Protein AF-A0AAJ0MJ93-F1 (afdb_monomer)

Secondary structure (DSSP, 8-state):
------GGGGS-S-S---S-S-THHHHHTTSTTSPPPTT--HHHHHHHHHHHHHHHHHHHHHHSS-HHHHHHS--EEEEEE-TTS-HHHHHHHHHHHHHHTTT-STT-EEEEEEHHHHHHHHHHTTTTSTT-TT---TT-EEEEEEE-SS-EEEEEEEEEE-SSS-EEEEEEEEEEES-SHHHHHHHHHHHHHHHHTHHHHTS-HHHHSTTSHHHHHHHH---TTTT-----HHHHHHHHHHHHHHHHHHHHHHHHHHHHHTTTT--TT-S--EEEEESTGGG-HHHHHHHHHHHHHTT--EEEE-TT-

Organism: NCBI:txid260671

Sequence (309 aa):
MKSCSWTKLLLDKSAETAKFDDPSLHDAVGSAFFRLPPGKDAQMVCEDFLTEVYRFVIKNLKMGMTPEIFDVTPMECYLTVPAIWTDKARAATRDAAVAAGFGSRIFDSIQMTAEPEAAAFAALKKDLRPGSVNAVKLGDNVLILDCGGGTMDITMYSIRKTFPNLEFDEICVGIGGKCGSTYIDRNFLMLMARRFGQAFEDVPMKRKGPGSEFMKCFEKDYDEDEASVMLSKRDLECLFEPVVDDILRLLSQQVRSALRGNAKRINEIYILGLVVLVGGFGSSDYLKGAIDAWCAKNGGIKCIRSEFW

Nearest PDB structures (foldseek):
  7n46-assembly1_A  TM=6.605E-01  e=6.087E-11  Escherichia coli K-12
  4b9q-assembly4_D  TM=6.777E-01  e=5.541E-10  Escherichia coli
  7ko2-assembly4_D  TM=6.736E-01  e=7.409E-10  Escherichia coli K-12
  5nro-assembly1_A  TM=6.970E-01  e=2.661E-09  Escherichia coli
  4jne-assembly1_B  TM=6.628E-01  e=2.109E-09  Escherichia coli K-12

Foldseek 3Di:
DQDAAPLLVQLAPPLDPDDLALPCVVVCVVPSHHDDDPPDHSLVVLLVVLLVVVVVVLVVVCVVDPPVCSQPDEAEAEDEDAPSGDPSSVVSNVVSNVSSPQQVHPRYYYHYDYPQVVLCCLQCVQLLDPPDPNHDDQQAKEWEFAAAAQKTKIWIWGFHDSPPDTDTDTLDDIDMYRQHNVQLLVLVLVVCCVVPPPVSVVPDCCQRPPPHPNVCLVVPDDDPPPPDPPDDPVNSCVSCVSSLVSSLVSVVVNQVRSVVSCVPPDDPDRNHQEYEQHYPRSPDPVSVVSVQVSCCVRRVHHYDYRPPD

Solvent-accessible surface area (backbone atoms only — not comparable to full-atom values): 17421 Å² total; per-residue (Å²): 132,86,78,65,40,73,47,75,64,58,52,46,82,70,61,72,89,61,94,47,43,45,73,64,50,69,75,34,65,81,32,79,55,61,38,68,62,90,98,45,56,44,47,58,52,50,17,54,53,38,26,54,51,42,53,51,52,52,54,56,55,55,74,77,47,55,71,74,58,52,75,72,53,64,44,82,44,78,46,69,41,67,72,75,55,48,71,67,32,54,47,45,52,50,52,19,35,44,74,27,49,55,41,68,51,97,61,30,35,70,46,81,45,40,38,58,56,56,48,49,50,66,54,40,56,69,26,47,40,90,86,36,94,71,48,67,51,75,69,43,24,39,33,33,39,33,26,23,44,65,37,24,44,38,41,37,32,31,29,70,33,52,70,98,53,77,40,69,42,76,62,44,87,54,52,66,33,48,42,17,46,53,52,34,54,50,42,47,55,50,51,46,34,72,75,50,37,66,76,44,62,72,51,54,58,81,54,59,30,90,91,12,68,53,40,47,48,70,74,71,60,91,47,93,85,78,77,50,85,83,68,49,73,67,50,54,46,66,35,42,48,67,47,50,51,47,49,53,51,48,55,56,46,53,54,51,50,37,54,67,74,42,79,85,78,69,82,87,89,78,76,61,57,33,38,39,33,31,45,73,40,39,65,35,64,70,54,46,51,52,51,47,56,49,23,53,74,65,80,58,31,44,72,46,69,41,91,88,105

pLDDT: mean 82.95, std 13.67, range [39.16, 97.81]

Mean predicted aligned error: 7.74 Å

InterPro domains:
  IPR013126 Heat shock protein 70 family [PF00012] (56-161)
  IPR043129 ATPase, nucleotide binding domain [SSF53067] (45-123)
  IPR043129 ATPase, nucleotide binding domain [SSF53067] (139-295)

Structure (mmCIF, N/CA/C/O backbone):
data_AF-A0AAJ0MJ93-F1
#
_entry.id   AF-A0AAJ0MJ93-F1
#
loop_
_atom_site.group_PDB
_atom_site.id
_atom_site.type_symbol
_atom_site.label_atom_id
_atom_site.label_alt_id
_atom_site.label_comp_id
_atom_site.label_asym_id
_atom_site.label_entity_id
_atom_site.label_seq_id
_atom_site.pdbx_PDB_ins_code
_atom_site.Cartn_x
_atom_site.Cartn_y
_atom_site.Cartn_z
_atom_site.occupancy
_atom_site.B_iso_or_equiv
_atom_site.auth_seq_id
_atom_site.auth_comp_id
_atom_site.auth_asym_id
_atom_site.auth_atom_id
_atom_site.pdbx_PDB_model_num
ATOM 1 N N . MET A 1 1 ? -10.630 -3.067 -25.390 1.00 51.56 1 MET A N 1
ATOM 2 C CA . MET A 1 1 ? -9.623 -3.849 -24.642 1.00 51.56 1 MET A CA 1
ATOM 3 C C . MET A 1 1 ? -10.301 -4.454 -23.411 1.00 51.56 1 MET A C 1
ATOM 5 O O . MET A 1 1 ? -11.191 -3.803 -22.877 1.00 51.56 1 MET A O 1
ATOM 9 N N . LYS A 1 2 ? -9.991 -5.697 -23.016 1.00 61.81 2 LYS A N 1
ATOM 10 C CA . LYS A 1 2 ? -10.445 -6.270 -21.731 1.00 61.81 2 LYS A CA 1
ATOM 11 C C . LYS A 1 2 ? -9.324 -6.024 -20.717 1.00 61.81 2 LYS A C 1
ATOM 13 O O . LYS A 1 2 ? -8.210 -6.462 -20.981 1.00 61.81 2 LYS A O 1
ATOM 18 N N . SER A 1 3 ? -9.593 -5.297 -19.636 1.00 66.06 3 SER A N 1
ATOM 19 C CA . SER A 1 3 ? -8.624 -5.071 -18.557 1.00 66.06 3 SER A CA 1
ATOM 20 C C . SER A 1 3 ? -8.558 -6.288 -17.631 1.00 66.06 3 SER A C 1
ATOM 22 O O . SER A 1 3 ? -9.554 -6.989 -17.448 1.00 66.06 3 SER A O 1
ATOM 24 N N . CYS A 1 4 ? -7.371 -6.543 -17.081 1.00 72.75 4 CYS A N 1
ATOM 25 C CA . CYS A 1 4 ? -7.162 -7.444 -15.949 1.00 72.75 4 CYS A CA 1
ATOM 26 C C . CYS A 1 4 ? -6.771 -6.566 -14.759 1.00 72.75 4 CYS A C 1
ATOM 28 O O . CYS A 1 4 ? -5.956 -5.655 -14.918 1.00 72.75 4 CYS A O 1
ATOM 30 N N . SER A 1 5 ? -7.369 -6.802 -13.599 1.00 73.94 5 SER A N 1
ATOM 31 C CA . SER A 1 5 ? -7.174 -5.978 -12.407 1.00 73.94 5 SER A CA 1
ATOM 32 C C . SER A 1 5 ? -6.792 -6.860 -11.225 1.00 73.94 5 SER A C 1
ATOM 34 O O . SER A 1 5 ? -6.972 -8.072 -11.253 1.00 73.94 5 SER A O 1
ATOM 36 N N . TRP A 1 6 ? -6.209 -6.243 -10.198 1.00 73.50 6 TRP A N 1
ATOM 37 C CA . TRP A 1 6 ? -5.913 -6.893 -8.914 1.00 73.50 6 TRP A CA 1
ATOM 38 C C . TRP A 1 6 ? -4.994 -8.127 -9.003 1.00 73.50 6 TRP A C 1
ATOM 40 O O . TRP A 1 6 ? -4.910 -8.916 -8.067 1.00 73.50 6 TRP A O 1
ATOM 50 N N . THR A 1 7 ? -4.229 -8.251 -10.093 1.00 77.00 7 THR A N 1
ATOM 51 C CA . THR A 1 7 ? -3.311 -9.368 -10.355 1.00 77.00 7 THR A CA 1
ATOM 52 C C . THR A 1 7 ? -2.251 -9.550 -9.268 1.00 77.00 7 THR A C 1
ATOM 54 O O . THR A 1 7 ? -1.891 -10.682 -8.961 1.00 77.00 7 THR A O 1
ATOM 57 N N . LYS A 1 8 ? -1.805 -8.456 -8.626 1.00 76.38 8 LYS A N 1
ATOM 58 C CA . LYS A 1 8 ? -0.847 -8.488 -7.502 1.00 76.38 8 LYS A CA 1
ATOM 59 C C . LYS A 1 8 ? -1.336 -9.401 -6.364 1.00 76.38 8 LYS A C 1
ATOM 61 O O . LYS A 1 8 ? -0.533 -10.105 -5.767 1.00 76.38 8 LYS A O 1
ATOM 66 N N . LEU A 1 9 ? -2.650 -9.462 -6.117 1.00 75.62 9 LEU A N 1
ATOM 67 C CA . LEU A 1 9 ? -3.242 -10.319 -5.078 1.00 75.62 9 LEU A CA 1
ATOM 68 C C . LEU A 1 9 ? -3.155 -11.819 -5.406 1.00 75.62 9 LEU A C 1
ATOM 70 O O . LEU A 1 9 ? -3.336 -12.650 -4.524 1.00 75.62 9 LEU A O 1
ATOM 74 N N . LEU A 1 10 ? -2.883 -12.179 -6.664 1.00 80.56 10 LEU A N 1
ATOM 75 C CA . LEU A 1 10 ? -2.748 -13.569 -7.108 1.00 80.56 10 LEU A CA 1
ATOM 76 C C . LEU A 1 10 ? -1.310 -14.100 -6.994 1.00 80.56 10 LEU A C 1
ATOM 78 O O . LEU A 1 10 ? -1.103 -15.296 -7.219 1.00 80.56 10 LEU A O 1
ATOM 82 N N . LEU A 1 11 ? -0.339 -13.239 -6.655 1.00 80.31 11 LEU A N 1
ATOM 83 C CA . LEU A 1 11 ? 1.049 -13.634 -6.388 1.00 80.31 11 LEU A CA 1
ATOM 84 C C . LEU A 1 11 ? 1.190 -14.371 -5.054 1.00 80.31 11 LEU A C 1
ATOM 86 O O . LEU A 1 11 ? 1.986 -15.304 -4.960 1.00 80.31 11 LEU A O 1
ATOM 90 N N . ASP A 1 12 ? 0.381 -14.006 -4.058 1.00 75.06 12 ASP A N 1
ATOM 91 C CA . ASP A 1 12 ? 0.326 -14.702 -2.777 1.00 75.06 12 ASP A CA 1
ATOM 92 C C . ASP A 1 12 ? -1.047 -15.338 -2.545 1.00 75.06 12 ASP A C 1
ATOM 94 O O . ASP A 1 12 ? -1.962 -14.750 -1.971 1.00 75.06 12 ASP A O 1
ATOM 98 N N . LYS A 1 13 ? -1.190 -16.580 -3.016 1.00 65.56 13 LYS A N 1
ATOM 99 C CA . LYS A 1 13 ? -2.406 -17.389 -2.823 1.00 65.56 13 LYS A CA 1
ATOM 100 C C . LYS A 1 13 ? -2.499 -18.002 -1.421 1.00 65.56 13 LYS A C 1
ATOM 102 O O . LYS A 1 13 ? -3.517 -18.611 -1.106 1.00 65.56 13 LYS A O 1
ATOM 107 N N . SER A 1 14 ? -1.426 -17.903 -0.637 1.00 54.25 14 SER A N 1
ATOM 108 C CA . SER A 1 14 ? -1.266 -18.521 0.682 1.00 54.25 14 SER A CA 1
ATOM 109 C C . SER A 1 14 ? -1.351 -17.533 1.836 1.00 54.25 14 SER A C 1
ATOM 111 O O . SER A 1 14 ? -1.540 -17.995 2.957 1.00 54.25 14 SER A O 1
ATOM 113 N N . ALA A 1 15 ? -1.226 -16.223 1.579 1.00 52.53 15 ALA A N 1
ATOM 114 C CA . ALA A 1 15 ? -1.474 -15.177 2.564 1.00 52.53 15 ALA A CA 1
ATOM 115 C C . ALA A 1 15 ? -2.826 -15.463 3.224 1.00 52.53 15 ALA A C 1
ATOM 117 O O . ALA A 1 15 ? -3.866 -15.432 2.555 1.00 52.53 15 ALA A O 1
ATOM 118 N N . GLU A 1 16 ? -2.757 -15.876 4.491 1.00 46.28 16 GLU A N 1
ATOM 119 C CA . GLU A 1 16 ? -3.829 -16.561 5.199 1.00 46.28 16 GLU A CA 1
ATOM 120 C C . GLU A 1 16 ? -5.148 -15.809 5.014 1.00 46.28 16 GLU A C 1
ATOM 122 O O . GLU A 1 16 ? -5.297 -14.661 5.427 1.00 46.28 16 GLU A O 1
ATOM 127 N N . THR A 1 17 ? -6.125 -16.459 4.380 1.00 53.56 17 THR A N 1
ATOM 128 C CA . THR A 1 17 ? -7.523 -16.029 4.436 1.00 53.56 17 THR A CA 1
ATOM 129 C C . THR A 1 17 ? -7.944 -16.070 5.898 1.00 53.56 17 THR A C 1
ATOM 131 O O . THR A 1 17 ? -8.210 -17.145 6.437 1.00 53.56 17 THR A O 1
ATOM 134 N N . ALA A 1 18 ? -7.945 -14.922 6.566 1.00 59.34 18 ALA A N 1
ATOM 135 C CA . ALA A 1 18 ? -8.041 -14.887 8.016 1.00 59.34 18 ALA A CA 1
ATOM 136 C C . ALA A 1 18 ? -8.994 -13.777 8.455 1.00 59.34 18 ALA A C 1
ATOM 138 O O . ALA A 1 18 ? -8.588 -12.699 8.871 1.00 59.34 18 ALA A O 1
ATOM 139 N N . LYS A 1 19 ? -10.300 -14.066 8.393 1.00 61.19 19 LYS A N 1
ATOM 140 C CA . LYS A 1 19 ? -11.391 -13.336 9.070 1.00 61.19 19 LYS A CA 1
ATOM 141 C C . LYS A 1 19 ? -11.708 -11.901 8.604 1.00 61.19 19 LYS A C 1
ATOM 143 O O . LYS A 1 19 ? -12.861 -11.508 8.748 1.00 61.19 19 LYS A O 1
ATOM 148 N N . PHE A 1 20 ? -10.746 -11.145 8.085 1.00 62.91 20 PHE A N 1
ATOM 149 C CA . PHE A 1 20 ? -10.900 -9.735 7.689 1.00 62.91 20 PHE A CA 1
ATOM 150 C C . PHE A 1 20 ? -10.737 -9.508 6.184 1.00 62.91 20 PHE A C 1
ATOM 152 O O . PHE A 1 20 ? -10.739 -8.369 5.727 1.00 62.91 20 PHE A O 1
ATOM 159 N N . ASP A 1 21 ? -10.585 -10.582 5.410 1.00 72.06 21 ASP A N 1
ATOM 160 C CA . ASP A 1 21 ? -10.702 -10.493 3.961 1.00 72.06 21 ASP A CA 1
ATOM 161 C C . ASP A 1 21 ? -12.125 -10.068 3.612 1.00 72.06 21 ASP A C 1
ATOM 163 O O . ASP A 1 21 ? -13.088 -10.552 4.214 1.00 72.06 21 ASP A O 1
ATOM 167 N N . ASP A 1 22 ? -12.249 -9.179 2.628 1.00 71.12 22 ASP A N 1
ATOM 168 C CA . ASP A 1 22 ? -13.551 -8.805 2.105 1.00 71.12 22 ASP A CA 1
ATOM 169 C C . ASP A 1 22 ? -14.337 -10.074 1.706 1.00 71.12 22 ASP A C 1
ATOM 171 O O . ASP A 1 22 ? -13.891 -10.818 0.825 1.00 71.12 22 ASP A O 1
ATOM 175 N N . PRO A 1 23 ? -15.512 -10.328 2.315 1.00 70.00 23 PRO A N 1
ATOM 176 C CA . PRO A 1 23 ? -16.323 -11.508 2.037 1.00 70.00 23 PRO A CA 1
ATOM 177 C C . PRO A 1 23 ? -16.694 -11.658 0.559 1.00 70.00 23 PRO A C 1
ATOM 179 O O . PRO A 1 23 ? -16.747 -12.776 0.048 1.00 70.00 23 PRO A O 1
ATOM 182 N N . SER A 1 24 ? -16.890 -10.543 -0.152 1.00 67.75 24 SER A N 1
ATOM 183 C CA . SER A 1 24 ? -17.209 -10.532 -1.581 1.00 67.75 24 SER A CA 1
ATOM 184 C C . SER A 1 24 ? -16.052 -11.022 -2.453 1.00 67.75 24 SER A C 1
ATOM 186 O O . SER A 1 24 ? -16.269 -11.380 -3.610 1.00 67.75 24 SER A O 1
ATOM 188 N N . LEU A 1 25 ? -14.827 -11.108 -1.918 1.00 66.12 25 LEU A N 1
ATOM 189 C CA . LEU A 1 25 ? -13.704 -11.696 -2.639 1.00 66.12 25 LEU A CA 1
ATOM 190 C C . LEU A 1 25 ? -13.915 -13.177 -2.913 1.00 66.12 25 LEU A C 1
ATOM 192 O O . LEU A 1 25 ? -13.521 -13.620 -3.986 1.00 66.12 25 LEU A O 1
ATOM 196 N N . HIS A 1 26 ? -14.560 -13.919 -2.006 1.00 61.22 26 HIS A N 1
ATOM 197 C CA . HIS A 1 26 ? -14.873 -15.334 -2.219 1.00 61.22 26 HIS A CA 1
ATOM 198 C C . HIS A 1 26 ? -15.801 -15.531 -3.422 1.00 61.22 26 HIS A C 1
ATOM 200 O O . HIS A 1 26 ? -15.530 -16.388 -4.262 1.00 61.22 26 HIS A O 1
ATOM 206 N N . ASP A 1 27 ? -16.812 -14.672 -3.557 1.00 58.66 27 ASP A N 1
ATOM 207 C CA . ASP A 1 27 ? -17.730 -14.664 -4.702 1.00 58.66 27 ASP A CA 1
ATOM 208 C C . ASP A 1 27 ? -17.079 -14.068 -5.965 1.00 58.66 27 ASP A C 1
ATOM 210 O O . ASP A 1 27 ? -17.478 -14.357 -7.096 1.00 58.66 27 ASP A O 1
ATOM 214 N N . ALA A 1 28 ? -16.039 -13.245 -5.792 1.00 53.84 28 ALA A N 1
ATOM 215 C CA . ALA A 1 28 ? -15.276 -12.647 -6.878 1.00 53.84 28 ALA A CA 1
ATOM 216 C C . ALA A 1 28 ? -14.121 -13.533 -7.389 1.00 53.84 28 ALA A C 1
ATOM 218 O O . ALA A 1 28 ? -13.584 -13.238 -8.465 1.00 53.84 28 ALA A O 1
ATOM 219 N N . VAL A 1 29 ? -13.722 -14.610 -6.700 1.00 46.69 29 VAL A N 1
ATOM 220 C CA . VAL A 1 29 ? -12.695 -15.541 -7.201 1.00 46.69 29 VAL A CA 1
ATOM 221 C C . VAL A 1 29 ? -13.229 -16.238 -8.458 1.00 46.69 29 VAL A C 1
ATOM 223 O O . VAL A 1 29 ? -14.178 -17.011 -8.411 1.00 46.69 29 VAL A O 1
ATOM 226 N N . GLY A 1 30 ? -12.630 -15.943 -9.618 1.00 48.38 30 GLY A N 1
ATOM 227 C CA . GLY A 1 30 ? -13.110 -16.411 -10.931 1.00 48.38 30 GLY A CA 1
ATOM 228 C C . GLY A 1 30 ? -14.062 -15.444 -11.654 1.00 48.38 30 GLY A C 1
ATOM 229 O O . GLY A 1 30 ? -14.411 -15.672 -12.816 1.00 48.38 30 GLY A O 1
ATOM 230 N N . SER A 1 31 ? -14.428 -14.327 -11.019 1.00 58.53 31 SER A N 1
ATOM 231 C CA . SER A 1 31 ? -15.174 -13.232 -11.648 1.00 58.53 31 SER A CA 1
ATOM 232 C C . SER A 1 31 ? -14.324 -12.456 -12.668 1.00 58.53 31 SER A C 1
ATOM 234 O O . SER A 1 31 ? -13.122 -12.681 -12.834 1.00 58.53 31 SER A O 1
ATOM 236 N N . ALA A 1 32 ? -14.939 -11.491 -13.359 1.00 60.19 32 ALA A N 1
ATOM 237 C CA . ALA A 1 32 ? -14.233 -10.597 -14.280 1.00 60.19 32 ALA A CA 1
ATOM 238 C C . ALA A 1 32 ? -13.076 -9.815 -13.622 1.00 60.19 32 ALA A C 1
ATOM 240 O O . ALA A 1 32 ? -12.194 -9.356 -14.344 1.00 60.19 32 ALA A O 1
ATOM 241 N N . PHE A 1 33 ? -13.071 -9.679 -12.292 1.00 62.12 33 PHE A N 1
ATOM 242 C CA . PHE A 1 33 ? -12.121 -8.841 -11.569 1.00 62.12 33 PHE A CA 1
ATOM 243 C C . PHE A 1 33 ? -10.763 -9.509 -11.299 1.00 62.12 33 PHE A C 1
ATOM 245 O O . PHE A 1 33 ? -9.750 -8.831 -11.387 1.00 62.12 33 PHE A O 1
ATOM 252 N N . PHE A 1 34 ? -10.725 -10.823 -11.043 1.00 69.12 34 PHE A N 1
ATOM 253 C CA . PHE A 1 34 ? -9.495 -11.603 -10.784 1.00 69.12 34 PHE A CA 1
ATOM 254 C C . PHE A 1 34 ? -9.022 -12.400 -12.008 1.00 69.12 34 PHE A C 1
ATOM 256 O O . PHE A 1 34 ? -8.343 -13.423 -11.901 1.00 69.12 34 PHE A O 1
ATOM 263 N N . ARG A 1 35 ? -9.433 -11.968 -13.202 1.00 74.12 35 ARG A N 1
ATOM 264 C CA . ARG A 1 35 ? -9.103 -12.655 -14.448 1.00 74.12 35 ARG A CA 1
ATOM 265 C C . ARG A 1 35 ? -7.671 -12.339 -14.870 1.00 74.12 35 ARG A C 1
ATOM 267 O O . ARG A 1 35 ? -7.287 -11.177 -14.935 1.00 74.12 35 ARG A O 1
ATOM 274 N N . LEU A 1 36 ? -6.936 -13.380 -15.250 1.00 82.94 36 LEU A N 1
ATOM 275 C CA . LEU A 1 36 ? -5.650 -13.266 -15.933 1.00 82.94 36 LEU A CA 1
ATOM 276 C C . LEU A 1 36 ? -5.832 -13.390 -17.457 1.00 82.94 36 LEU A C 1
ATOM 278 O O . LEU A 1 36 ? -6.782 -14.046 -17.909 1.00 82.94 36 LEU A O 1
ATOM 282 N N . PRO A 1 37 ? -4.949 -12.784 -18.273 1.00 87.06 37 PRO A N 1
ATOM 283 C CA . PRO A 1 37 ? -4.921 -13.020 -19.710 1.00 87.06 37 PRO A CA 1
ATOM 284 C C . PRO A 1 37 ? -4.735 -14.514 -20.032 1.00 87.06 37 PRO A C 1
ATOM 286 O O . PRO A 1 37 ? -4.035 -15.214 -19.298 1.00 87.06 37 PRO A O 1
ATOM 289 N N . PRO A 1 38 ? -5.320 -15.024 -21.133 1.00 87.12 38 PRO A N 1
ATOM 290 C CA . PRO A 1 38 ? -5.131 -16.414 -21.536 1.00 87.12 38 PRO A CA 1
ATOM 291 C C . PRO A 1 38 ? -3.646 -16.770 -21.668 1.00 87.12 38 PRO A C 1
ATOM 293 O O . PRO A 1 38 ? -2.896 -16.056 -22.329 1.00 87.12 38 PRO A O 1
ATOM 296 N N . GLY A 1 39 ? -3.240 -17.878 -21.044 1.00 89.62 39 GLY A N 1
ATOM 297 C CA . GLY A 1 39 ? -1.860 -18.369 -21.088 1.00 89.62 39 GLY A CA 1
ATOM 298 C C . GLY A 1 39 ? -0.867 -17.619 -20.195 1.00 89.62 39 GLY A C 1
ATOM 299 O O . GLY A 1 39 ? 0.313 -17.943 -20.252 1.00 89.62 39 GLY A O 1
ATOM 300 N N . LYS A 1 40 ? -1.315 -16.656 -19.376 1.00 91.25 40 LYS A N 1
ATOM 301 C CA . LYS A 1 40 ? -0.459 -15.948 -18.415 1.00 91.25 40 LYS A CA 1
ATOM 302 C C . LYS A 1 40 ? -0.830 -16.277 -16.976 1.00 91.25 40 LYS A C 1
ATOM 304 O O . LYS A 1 40 ? -2.011 -16.354 -16.631 1.00 91.25 40 LYS A O 1
ATOM 309 N N . ASP A 1 41 ? 0.184 -16.432 -16.134 1.00 91.19 41 ASP A N 1
ATOM 310 C CA . ASP A 1 41 ? 0.017 -16.438 -14.683 1.00 91.19 41 ASP A CA 1
ATOM 311 C C . ASP A 1 41 ? 0.196 -15.024 -14.093 1.00 91.19 41 ASP A C 1
ATOM 313 O O . ASP A 1 41 ? 0.411 -14.046 -14.812 1.00 91.19 41 ASP A O 1
ATOM 317 N N . ALA A 1 42 ? 0.054 -14.895 -12.771 1.00 89.00 42 ALA A N 1
ATOM 318 C CA . ALA A 1 42 ? 0.167 -13.605 -12.095 1.00 89.00 42 ALA A CA 1
ATOM 319 C C . ALA A 1 42 ? 1.572 -12.992 -12.219 1.00 89.00 42 ALA A C 1
ATOM 321 O O . ALA A 1 42 ? 1.687 -11.776 -12.353 1.00 89.00 42 ALA A O 1
ATOM 322 N N . GLN A 1 43 ? 2.621 -13.822 -12.223 1.00 92.19 43 GLN A N 1
ATOM 323 C CA . GLN A 1 43 ? 4.001 -13.366 -12.357 1.00 92.19 43 GLN A CA 1
ATOM 324 C C . GLN A 1 43 ? 4.242 -12.778 -13.749 1.00 92.19 43 GLN A C 1
ATOM 326 O O . GLN A 1 43 ? 4.750 -11.666 -13.842 1.00 92.19 43 GLN A O 1
ATOM 331 N N . MET A 1 44 ? 3.796 -13.455 -14.812 1.00 94.19 44 MET A N 1
ATOM 332 C CA . MET A 1 44 ? 3.911 -12.960 -16.191 1.00 94.19 44 MET A CA 1
ATOM 333 C C . MET A 1 44 ? 3.155 -11.643 -16.404 1.00 94.19 44 MET A C 1
ATOM 335 O O . MET A 1 44 ? 3.598 -10.774 -17.148 1.00 94.19 44 MET A O 1
ATOM 339 N N . VAL A 1 45 ? 2.001 -11.466 -15.755 1.00 92.38 45 VAL A N 1
ATOM 340 C CA . VAL A 1 45 ? 1.263 -10.193 -15.830 1.00 92.38 45 VAL A CA 1
ATOM 341 C C . VAL A 1 45 ? 1.980 -9.086 -15.054 1.00 92.38 45 VAL A C 1
ATOM 343 O O . VAL A 1 45 ? 1.990 -7.936 -15.493 1.00 92.38 45 VAL A O 1
ATOM 346 N N . CYS A 1 46 ? 2.590 -9.407 -13.911 1.00 92.44 46 CYS A N 1
ATOM 347 C CA . CYS A 1 46 ? 3.435 -8.463 -13.184 1.00 92.44 46 CYS A CA 1
ATOM 348 C C . CYS A 1 46 ? 4.684 -8.083 -13.987 1.00 92.44 46 CYS A C 1
ATOM 350 O O . CYS A 1 46 ? 5.034 -6.907 -14.012 1.00 92.44 46 CYS A O 1
ATOM 352 N N . GLU A 1 47 ? 5.304 -9.033 -14.687 1.00 95.44 47 GLU A N 1
ATOM 353 C CA . GLU A 1 47 ? 6.413 -8.787 -15.613 1.00 95.44 47 GLU A CA 1
ATOM 354 C C . GLU A 1 47 ? 5.998 -7.837 -16.740 1.00 95.44 47 GLU A C 1
ATOM 356 O O . GLU A 1 47 ? 6.689 -6.847 -16.970 1.00 95.44 47 GLU A O 1
ATOM 361 N N . ASP A 1 48 ? 4.854 -8.066 -17.398 1.00 95.00 48 ASP A N 1
ATOM 362 C CA . ASP A 1 48 ? 4.353 -7.162 -18.445 1.00 95.00 48 ASP A CA 1
ATOM 363 C C . ASP A 1 48 ? 4.229 -5.722 -17.926 1.00 95.00 48 ASP A C 1
ATOM 365 O O . ASP A 1 48 ? 4.701 -4.774 -18.555 1.00 95.00 48 ASP A O 1
ATOM 369 N N . PHE A 1 49 ? 3.599 -5.557 -16.757 1.00 93.62 49 PHE A N 1
ATOM 370 C CA . PHE A 1 49 ? 3.409 -4.249 -16.138 1.00 93.62 49 PHE A CA 1
ATOM 371 C C . PHE A 1 49 ? 4.750 -3.591 -15.801 1.00 93.62 49 PHE A C 1
ATOM 373 O O . PHE A 1 49 ? 4.991 -2.443 -16.176 1.00 93.62 49 PHE A O 1
ATOM 380 N N . LEU A 1 50 ? 5.641 -4.324 -15.130 1.00 96.31 50 LEU A N 1
ATOM 381 C CA . LEU A 1 50 ? 6.967 -3.840 -14.752 1.00 96.31 50 LEU A CA 1
ATOM 382 C C . LEU A 1 50 ? 7.827 -3.520 -15.975 1.00 96.31 50 LEU A C 1
ATOM 384 O O . LEU A 1 50 ? 8.625 -2.590 -15.919 1.00 96.31 50 LEU A O 1
ATOM 388 N N . THR A 1 51 ? 7.634 -4.220 -17.091 1.00 97.75 51 THR A N 1
ATOM 389 C CA . THR A 1 51 ? 8.327 -3.943 -18.351 1.00 97.75 51 THR A CA 1
ATOM 390 C C . THR A 1 51 ? 7.935 -2.571 -18.892 1.00 97.75 51 THR A C 1
ATOM 392 O O . THR A 1 51 ? 8.805 -1.798 -19.294 1.00 97.75 51 THR A O 1
ATOM 395 N N . GLU A 1 52 ? 6.645 -2.220 -18.874 1.00 97.56 52 GLU A N 1
ATOM 396 C CA . GLU A 1 52 ? 6.211 -0.877 -19.280 1.00 97.56 52 GLU A CA 1
ATOM 397 C C . GLU A 1 52 ? 6.721 0.204 -18.318 1.00 97.56 52 GLU A C 1
ATOM 399 O O . GLU A 1 52 ? 7.158 1.267 -18.767 1.00 97.56 52 GLU A O 1
ATOM 404 N N . VAL A 1 53 ? 6.748 -0.079 -17.008 1.00 96.75 53 VAL A N 1
ATOM 405 C CA . VAL A 1 53 ? 7.346 0.824 -16.009 1.00 96.75 53 VAL A CA 1
ATOM 406 C C . VAL A 1 53 ? 8.833 1.035 -16.293 1.00 96.75 53 VAL A C 1
ATOM 408 O O . VAL A 1 53 ? 9.281 2.177 -16.377 1.00 96.75 53 VAL A O 1
ATOM 411 N N . TYR A 1 54 ? 9.596 -0.040 -16.497 1.00 97.19 54 TYR A N 1
ATOM 412 C CA . TYR A 1 54 ? 11.022 0.026 -16.797 1.00 97.19 54 TYR A CA 1
ATOM 413 C C . TYR A 1 54 ? 11.279 0.837 -18.068 1.00 97.19 54 TYR A C 1
ATOM 415 O O . TYR A 1 54 ? 12.062 1.786 -18.053 1.00 97.19 54 TYR A O 1
ATOM 423 N N . ARG A 1 55 ? 10.557 0.550 -19.160 1.00 97.44 55 ARG A N 1
ATOM 424 C CA . ARG A 1 55 ? 10.675 1.312 -20.413 1.00 97.44 55 ARG A CA 1
ATOM 425 C C . ARG A 1 55 ? 10.390 2.793 -20.212 1.00 97.44 55 ARG A C 1
ATOM 427 O O . ARG A 1 55 ? 11.127 3.627 -20.739 1.00 97.44 55 ARG A O 1
ATOM 434 N N . PHE A 1 56 ? 9.344 3.128 -19.460 1.00 97.06 56 PHE A N 1
ATOM 435 C CA . PHE A 1 56 ? 9.011 4.513 -19.151 1.00 97.06 56 PHE A CA 1
ATOM 436 C C . PHE A 1 56 ? 10.130 5.195 -18.355 1.00 97.06 56 PHE A C 1
ATOM 438 O O . PHE A 1 56 ? 10.579 6.274 -18.742 1.00 97.06 56 PHE A O 1
ATOM 445 N N . VAL A 1 57 ? 10.620 4.566 -17.285 1.00 94.88 57 VAL A N 1
ATOM 446 C CA . VAL A 1 57 ? 11.701 5.107 -16.446 1.00 94.88 57 VAL A CA 1
ATOM 447 C C . VAL A 1 57 ? 12.966 5.331 -17.272 1.00 94.88 57 VAL A C 1
ATOM 449 O O . VAL A 1 57 ? 13.485 6.445 -17.304 1.00 94.88 57 VAL A O 1
ATOM 452 N N . ILE A 1 58 ? 13.419 4.321 -18.018 1.00 95.19 58 ILE A N 1
ATOM 453 C CA . ILE A 1 58 ? 14.630 4.406 -18.845 1.00 95.19 58 ILE A CA 1
ATOM 454 C C . ILE A 1 58 ? 14.498 5.486 -19.917 1.00 95.19 58 ILE A C 1
ATOM 456 O O . ILE A 1 58 ? 15.434 6.255 -20.131 1.00 95.19 58 ILE A O 1
ATOM 460 N N . LYS A 1 59 ? 13.333 5.591 -20.568 1.00 95.38 59 LYS A N 1
ATOM 461 C CA . LYS A 1 59 ? 13.068 6.652 -21.544 1.00 95.38 59 LYS A CA 1
ATOM 462 C C . LYS A 1 59 ? 13.230 8.038 -20.917 1.00 95.38 59 LYS A C 1
ATOM 464 O O . LYS A 1 59 ? 13.895 8.880 -21.511 1.00 95.38 59 LYS A O 1
ATOM 469 N N . ASN A 1 60 ? 12.653 8.271 -19.737 1.00 94.56 60 ASN A N 1
ATOM 470 C CA . ASN A 1 60 ? 12.737 9.569 -19.060 1.00 94.56 60 ASN A CA 1
ATOM 471 C C . ASN A 1 60 ? 14.155 9.877 -18.562 1.00 94.56 60 ASN A C 1
ATOM 473 O O . ASN A 1 60 ? 14.623 11.000 -18.729 1.00 94.56 60 ASN A O 1
ATOM 477 N N . LEU A 1 61 ? 14.871 8.890 -18.016 1.00 92.88 61 LEU A N 1
ATOM 478 C CA . LEU A 1 61 ? 16.262 9.073 -17.593 1.00 92.88 61 LEU A CA 1
ATOM 479 C C . LEU A 1 61 ? 17.161 9.451 -18.777 1.00 92.88 61 LEU A C 1
ATOM 481 O O . LEU A 1 61 ? 17.942 10.394 -18.678 1.00 92.88 61 LEU A O 1
ATOM 485 N N . LYS A 1 62 ? 16.991 8.788 -19.929 1.00 93.62 62 LYS A N 1
ATOM 486 C CA . LYS A 1 62 ? 17.733 9.099 -21.163 1.00 93.62 62 LYS A CA 1
ATOM 487 C C . LYS A 1 62 ? 17.437 10.486 -21.734 1.00 93.62 62 LYS A C 1
ATOM 489 O O . LYS A 1 62 ? 18.246 11.001 -22.493 1.00 93.62 62 LYS A O 1
ATOM 494 N N . MET A 1 63 ? 16.310 11.110 -21.389 1.00 94.00 63 MET A N 1
ATOM 495 C CA . MET A 1 63 ? 16.038 12.494 -21.797 1.00 94.00 63 MET A CA 1
ATOM 496 C C . MET A 1 63 ? 16.873 13.514 -21.011 1.00 94.00 63 MET A C 1
ATOM 498 O O . MET A 1 63 ? 17.056 14.632 -21.483 1.00 94.00 63 MET A O 1
ATOM 502 N N . GLY A 1 64 ? 17.373 13.147 -19.826 1.00 91.12 64 GLY A N 1
ATOM 503 C CA . GLY A 1 64 ? 18.132 14.037 -18.946 1.00 91.12 64 GLY A CA 1
ATOM 504 C C . GLY A 1 64 ? 19.655 13.955 -19.082 1.00 91.12 64 GLY A C 1
ATOM 505 O O . GLY A 1 64 ? 20.349 14.708 -18.404 1.00 91.12 64 GLY A O 1
ATOM 506 N N . MET A 1 65 ? 20.195 13.050 -19.906 1.00 93.12 65 MET A N 1
ATOM 507 C CA . MET A 1 65 ? 21.642 12.820 -20.018 1.00 93.12 65 MET A CA 1
ATOM 508 C C . MET A 1 65 ? 22.042 12.259 -21.390 1.00 93.12 65 MET A C 1
ATOM 510 O O . MET A 1 65 ? 21.204 11.723 -22.111 1.00 93.12 65 MET A O 1
ATOM 514 N N . THR A 1 66 ? 23.322 12.375 -21.762 1.00 94.56 66 THR A N 1
ATOM 515 C CA . THR A 1 66 ? 23.822 11.794 -23.021 1.00 94.56 66 THR A CA 1
ATOM 516 C C . THR A 1 66 ? 23.905 10.263 -22.930 1.00 94.56 66 THR A C 1
ATOM 518 O O . THR A 1 66 ? 24.001 9.730 -21.819 1.00 94.56 66 THR A O 1
ATOM 521 N N . PRO A 1 67 ? 23.891 9.536 -24.066 1.00 92.56 67 PRO A N 1
ATOM 522 C CA . PRO A 1 67 ? 24.000 8.076 -24.070 1.00 92.56 67 PRO A CA 1
ATOM 523 C C . PRO A 1 67 ? 25.244 7.557 -23.340 1.00 92.56 67 PRO A C 1
ATOM 525 O O . PRO A 1 67 ? 25.150 6.615 -22.561 1.00 92.56 67 PRO A O 1
ATOM 528 N N . GLU A 1 68 ? 26.386 8.219 -23.521 1.00 93.19 68 GLU A N 1
ATOM 529 C CA . GLU A 1 68 ? 27.663 7.809 -22.933 1.00 93.19 68 GLU A CA 1
ATOM 530 C C . GLU A 1 68 ? 27.634 7.918 -21.407 1.00 93.19 68 GLU A C 1
ATOM 532 O O . GLU A 1 68 ? 28.124 7.029 -20.715 1.00 93.19 68 GLU A O 1
ATOM 537 N N . ILE A 1 69 ? 27.029 8.991 -20.878 1.00 93.50 69 ILE A N 1
ATOM 538 C CA . ILE A 1 69 ? 26.856 9.185 -19.433 1.00 93.50 69 ILE A CA 1
ATOM 539 C C . ILE A 1 69 ? 25.851 8.178 -18.889 1.00 93.50 69 ILE A C 1
ATOM 541 O O . ILE A 1 69 ? 26.100 7.575 -17.845 1.00 93.50 69 ILE A O 1
ATOM 545 N N . PHE A 1 70 ? 24.731 7.981 -19.591 1.00 93.81 70 PHE A N 1
ATOM 546 C CA . PHE A 1 70 ? 23.713 7.024 -19.183 1.00 93.81 70 PHE A CA 1
ATOM 547 C C . PHE A 1 70 ? 24.328 5.641 -19.003 1.00 93.81 70 PHE A C 1
ATOM 549 O O . PHE A 1 70 ? 24.206 5.081 -17.920 1.00 93.81 70 PHE A O 1
ATOM 556 N N . ASP A 1 71 ? 25.046 5.141 -20.013 1.00 90.94 71 ASP A N 1
ATOM 557 C CA . ASP A 1 71 ? 25.557 3.771 -20.063 1.00 90.94 71 ASP A CA 1
ATOM 558 C C . ASP A 1 71 ? 26.561 3.448 -18.949 1.00 90.94 71 ASP A C 1
ATOM 560 O O . ASP A 1 71 ? 26.550 2.320 -18.447 1.00 90.94 71 ASP A O 1
ATOM 564 N N . VAL A 1 72 ? 27.356 4.426 -18.502 1.00 92.31 72 VAL A N 1
ATOM 565 C CA . VAL A 1 72 ? 28.327 4.247 -17.405 1.00 92.31 72 VAL A CA 1
ATOM 566 C C . VAL A 1 72 ? 27.779 4.598 -16.022 1.00 92.31 72 VAL A C 1
ATOM 568 O O . VAL A 1 72 ? 28.420 4.264 -15.029 1.00 92.31 72 VAL A O 1
ATOM 571 N N . THR A 1 73 ? 26.624 5.265 -15.929 1.00 94.19 73 THR A N 1
ATOM 572 C CA . THR A 1 73 ? 26.026 5.637 -14.638 1.00 94.19 73 THR A CA 1
ATOM 573 C C . THR A 1 73 ? 25.344 4.417 -14.006 1.00 94.19 73 THR A C 1
ATOM 575 O O . THR A 1 73 ? 24.388 3.898 -14.601 1.00 94.19 73 THR A O 1
ATOM 578 N N . PRO A 1 74 ? 25.791 3.962 -12.817 1.00 95.19 74 PRO A N 1
ATOM 579 C CA . PRO A 1 74 ? 25.151 2.867 -12.090 1.00 95.19 74 PRO A CA 1
ATOM 580 C C . PRO A 1 74 ? 23.730 3.234 -11.660 1.00 95.19 74 PRO A C 1
ATOM 582 O O . PRO A 1 74 ? 23.486 4.357 -11.213 1.00 95.19 74 PRO A O 1
ATOM 585 N N . MET A 1 75 ? 22.801 2.281 -11.745 1.00 94.50 75 MET A N 1
ATOM 586 C CA . MET A 1 75 ? 21.442 2.439 -11.228 1.00 94.50 75 MET A CA 1
ATOM 587 C C . MET A 1 75 ? 21.143 1.393 -10.153 1.00 94.50 75 MET A C 1
ATOM 589 O O . MET A 1 75 ? 21.154 0.192 -10.409 1.00 94.50 75 MET A O 1
ATOM 593 N N . GLU A 1 76 ? 20.809 1.854 -8.952 1.00 95.75 76 GLU A N 1
ATOM 594 C CA . GLU A 1 76 ? 20.304 0.995 -7.882 1.00 95.75 76 GLU A CA 1
ATOM 595 C C . GLU A 1 76 ? 18.775 1.059 -7.844 1.00 95.75 76 GLU A C 1
ATOM 597 O O . GLU A 1 76 ? 18.183 2.091 -7.523 1.00 95.75 76 GLU A O 1
ATOM 602 N N . CYS A 1 77 ? 18.117 -0.044 -8.196 1.00 95.69 77 CYS A N 1
ATOM 603 C CA . CYS A 1 77 ? 16.663 -0.156 -8.178 1.00 95.69 77 CYS A CA 1
ATOM 604 C C . CYS A 1 77 ? 16.194 -0.803 -6.873 1.00 95.69 77 CYS A C 1
ATOM 606 O O . CYS A 1 77 ? 16.529 -1.953 -6.603 1.00 95.69 77 CYS A O 1
ATOM 608 N N . TYR A 1 78 ? 15.362 -0.102 -6.103 1.00 94.94 78 TYR A N 1
ATOM 609 C CA . TYR A 1 78 ? 14.712 -0.649 -4.911 1.00 94.94 78 TYR A CA 1
ATOM 610 C C . TYR A 1 78 ? 13.234 -0.898 -5.206 1.00 94.94 78 TYR A C 1
ATOM 612 O O . TYR A 1 78 ? 12.507 0.032 -5.553 1.00 94.94 78 TYR A O 1
ATOM 620 N N . LEU A 1 79 ? 12.793 -2.150 -5.079 1.00 94.56 79 LEU A N 1
ATOM 621 C CA . LEU A 1 79 ? 11.389 -2.527 -5.215 1.00 94.56 79 LEU A CA 1
ATOM 622 C C . LEU A 1 79 ? 10.812 -2.881 -3.849 1.00 94.56 79 LEU A C 1
ATOM 624 O O . LEU A 1 79 ? 11.373 -3.683 -3.101 1.00 94.56 79 LEU A O 1
ATOM 628 N N . THR A 1 80 ? 9.666 -2.288 -3.539 1.00 92.25 80 THR A N 1
ATOM 629 C CA . THR A 1 80 ? 8.952 -2.531 -2.291 1.00 92.25 80 THR A CA 1
ATOM 630 C C . THR A 1 80 ? 8.021 -3.736 -2.429 1.00 92.25 80 THR A C 1
ATOM 632 O O . THR A 1 80 ? 7.376 -3.916 -3.464 1.00 92.25 80 THR A O 1
ATOM 635 N N . VAL A 1 81 ? 7.928 -4.560 -1.387 1.00 89.19 81 VAL A N 1
ATOM 636 C CA . VAL A 1 81 ? 6.964 -5.671 -1.282 1.00 89.19 81 VAL A CA 1
ATOM 637 C C . VAL A 1 81 ? 6.250 -5.647 0.072 1.00 89.19 81 VAL A C 1
ATOM 639 O O . VAL A 1 81 ? 6.869 -5.244 1.059 1.00 89.19 81 VAL A O 1
ATOM 642 N N . PRO A 1 82 ? 4.988 -6.102 0.165 1.00 84.88 82 PRO A N 1
ATOM 643 C CA . PRO A 1 82 ? 4.299 -6.214 1.447 1.00 84.88 82 PRO A CA 1
ATOM 644 C C . PRO A 1 82 ? 5.093 -7.072 2.441 1.00 84.88 82 PRO A C 1
ATOM 646 O O . PRO A 1 82 ? 5.627 -8.127 2.081 1.00 84.88 82 PRO A O 1
ATOM 649 N N . ALA A 1 83 ? 5.163 -6.648 3.704 1.00 81.19 83 ALA A N 1
ATOM 650 C CA . ALA A 1 83 ? 5.907 -7.384 4.732 1.00 81.19 83 ALA A CA 1
ATOM 651 C C . ALA A 1 83 ? 5.295 -8.767 5.019 1.00 81.19 83 ALA A C 1
ATOM 653 O O . ALA A 1 83 ? 6.026 -9.739 5.214 1.00 81.19 83 ALA A O 1
ATOM 654 N N . ILE A 1 84 ? 3.964 -8.877 4.956 1.00 78.69 84 ILE A N 1
ATOM 655 C CA . ILE A 1 84 ? 3.234 -10.120 5.249 1.00 78.69 84 ILE A CA 1
ATOM 656 C C . ILE A 1 84 ? 3.330 -11.175 4.141 1.00 78.69 84 ILE A C 1
ATOM 658 O O . ILE A 1 84 ? 2.842 -12.289 4.313 1.00 78.69 84 ILE A O 1
ATOM 662 N N . TRP A 1 85 ? 3.897 -10.831 2.981 1.00 81.50 85 TRP A N 1
ATOM 663 C CA . TRP A 1 85 ? 4.005 -11.777 1.876 1.00 81.50 85 TRP A CA 1
ATOM 664 C C . TRP A 1 85 ? 4.885 -12.967 2.228 1.00 81.50 85 TRP A C 1
ATOM 666 O O . TRP A 1 85 ? 5.815 -12.881 3.021 1.00 81.50 85 TRP A O 1
ATOM 676 N N . THR A 1 86 ? 4.611 -14.101 1.602 1.00 85.12 86 THR A N 1
ATOM 677 C CA . THR A 1 86 ? 5.488 -15.266 1.671 1.00 85.12 86 THR A CA 1
ATOM 678 C C . THR A 1 86 ? 6.787 -15.017 0.906 1.00 85.12 86 THR A C 1
ATOM 680 O O . THR A 1 86 ? 6.834 -14.247 -0.059 1.00 85.12 86 THR A O 1
ATOM 683 N N . ASP A 1 87 ? 7.852 -15.737 1.266 1.00 88.69 87 ASP A N 1
ATOM 684 C CA . ASP A 1 87 ? 9.125 -15.672 0.533 1.00 88.69 87 ASP A CA 1
ATOM 685 C C . ASP A 1 87 ? 8.959 -16.041 -0.942 1.00 88.69 87 ASP A C 1
ATOM 687 O O . ASP A 1 87 ? 9.616 -15.470 -1.810 1.00 88.69 87 ASP A O 1
ATOM 691 N N . LYS A 1 88 ? 8.008 -16.934 -1.243 1.00 89.88 88 LYS A N 1
ATOM 692 C CA . LYS A 1 88 ? 7.637 -17.284 -2.613 1.00 89.88 88 LYS A CA 1
ATOM 693 C C . LYS A 1 88 ? 7.059 -16.088 -3.378 1.00 89.88 88 LYS A C 1
ATOM 695 O O . LYS A 1 88 ? 7.458 -15.864 -4.517 1.00 89.88 88 LYS A O 1
ATOM 700 N N . ALA A 1 89 ? 6.144 -15.324 -2.779 1.00 88.69 89 ALA A N 1
ATOM 701 C CA . ALA A 1 89 ? 5.558 -14.144 -3.417 1.00 88.69 89 ALA A CA 1
ATOM 702 C C . ALA A 1 89 ? 6.592 -13.017 -3.600 1.00 88.69 89 ALA A C 1
ATOM 704 O O . ALA A 1 89 ? 6.638 -12.374 -4.655 1.00 88.69 89 ALA A O 1
ATOM 705 N N . ARG A 1 90 ? 7.485 -12.832 -2.615 1.00 91.69 90 ARG A N 1
ATOM 706 C CA . ARG A 1 90 ? 8.632 -11.914 -2.726 1.00 91.69 90 ARG A CA 1
ATOM 707 C C . ARG A 1 90 ? 9.571 -12.309 -3.869 1.00 91.69 90 ARG A C 1
ATOM 709 O O . ARG A 1 90 ? 9.920 -11.456 -4.683 1.00 91.69 90 ARG A O 1
ATOM 716 N N . ALA A 1 91 ? 9.929 -13.591 -3.966 1.00 93.00 91 ALA A N 1
ATOM 717 C CA . ALA A 1 91 ? 10.777 -14.114 -5.036 1.00 93.00 91 ALA A CA 1
ATOM 718 C C . ALA A 1 91 ? 10.130 -13.937 -6.416 1.00 93.00 91 ALA A C 1
ATOM 720 O O . ALA A 1 91 ? 10.747 -13.349 -7.296 1.00 93.00 91 ALA A O 1
ATOM 721 N N . ALA A 1 92 ? 8.858 -14.321 -6.576 1.00 93.75 92 ALA A N 1
ATOM 722 C CA . ALA A 1 92 ? 8.132 -14.160 -7.838 1.00 93.75 92 ALA A CA 1
ATOM 723 C C . ALA A 1 92 ? 8.086 -12.695 -8.312 1.00 93.75 92 ALA A C 1
ATOM 725 O O . ALA A 1 92 ? 8.197 -12.412 -9.503 1.00 93.75 92 ALA A O 1
ATOM 726 N N . THR A 1 93 ? 7.967 -11.749 -7.378 1.00 93.56 93 THR A N 1
ATOM 727 C CA . THR A 1 93 ? 7.973 -10.310 -7.688 1.00 93.56 93 THR A CA 1
ATOM 728 C C . THR A 1 93 ? 9.346 -9.825 -8.126 1.00 93.56 93 THR A C 1
ATOM 730 O O . THR A 1 93 ? 9.454 -9.072 -9.094 1.00 93.56 93 THR A O 1
ATOM 733 N N . ARG A 1 94 ? 10.404 -10.283 -7.448 1.00 95.69 94 ARG A N 1
ATOM 734 C CA . ARG A 1 94 ? 11.783 -9.996 -7.849 1.00 95.69 94 ARG A CA 1
ATOM 735 C C . ARG A 1 94 ? 12.081 -10.568 -9.234 1.00 95.69 94 ARG A C 1
ATOM 737 O O . ARG A 1 94 ? 12.653 -9.867 -10.061 1.00 95.69 94 ARG A O 1
ATOM 744 N N . ASP A 1 95 ? 11.671 -11.804 -9.496 1.00 96.31 95 ASP A N 1
ATOM 745 C CA . ASP A 1 95 ? 11.901 -12.476 -10.774 1.00 96.31 95 ASP A CA 1
ATOM 746 C C . ASP A 1 95 ? 11.168 -11.763 -11.917 1.00 96.31 95 ASP A C 1
ATOM 748 O O . ASP A 1 95 ? 11.765 -11.521 -12.965 1.00 96.31 95 ASP A O 1
ATOM 752 N N . ALA A 1 96 ? 9.922 -11.328 -11.694 1.00 96.50 96 ALA A N 1
ATOM 753 C CA . ALA A 1 96 ? 9.186 -10.496 -12.648 1.00 96.50 96 ALA A CA 1
ATOM 754 C C . ALA A 1 96 ? 9.894 -9.159 -12.937 1.00 96.50 96 ALA A C 1
ATOM 756 O O . ALA A 1 96 ? 9.930 -8.712 -14.081 1.00 96.50 96 ALA A O 1
ATOM 757 N N . ALA A 1 97 ? 10.483 -8.518 -11.924 1.00 97.31 97 ALA A N 1
ATOM 758 C CA . ALA A 1 97 ? 11.227 -7.271 -12.100 1.00 97.31 97 ALA A CA 1
ATOM 759 C C . ALA A 1 97 ? 12.541 -7.467 -12.869 1.00 97.31 97 ALA A C 1
ATOM 761 O O . ALA A 1 97 ? 12.866 -6.681 -13.758 1.00 97.31 97 ALA A O 1
ATOM 762 N N . VAL A 1 98 ? 13.282 -8.533 -12.563 1.00 97.19 98 VAL A N 1
ATOM 763 C CA . VAL A 1 98 ? 14.499 -8.886 -13.304 1.00 97.19 98 VAL A CA 1
ATOM 764 C C . VAL A 1 98 ? 14.160 -9.167 -14.768 1.00 97.19 98 VAL A C 1
ATOM 766 O O . VAL A 1 98 ? 14.810 -8.618 -15.656 1.00 97.19 98 VAL A O 1
ATOM 769 N N . ALA A 1 99 ? 13.108 -9.949 -15.030 1.00 97.56 99 ALA A N 1
ATOM 770 C CA . ALA A 1 99 ? 12.641 -10.237 -16.386 1.00 97.56 99 ALA A CA 1
ATOM 771 C C . ALA A 1 99 ? 12.199 -8.968 -17.143 1.00 97.56 99 ALA A C 1
ATOM 773 O O . ALA A 1 99 ? 12.488 -8.822 -18.329 1.00 97.56 99 ALA A O 1
ATOM 774 N N . ALA A 1 100 ? 11.603 -8.000 -16.440 1.00 97.81 100 ALA A N 1
ATOM 775 C CA . ALA A 1 100 ? 11.228 -6.697 -16.989 1.00 97.81 100 ALA A CA 1
ATOM 776 C C . ALA A 1 100 ? 12.414 -5.774 -17.344 1.00 97.81 100 ALA A C 1
ATOM 778 O O . ALA A 1 100 ? 12.222 -4.772 -18.037 1.00 97.81 100 ALA A O 1
ATOM 779 N N . GLY A 1 101 ? 13.630 -6.090 -16.883 1.00 96.94 101 GLY A N 1
ATOM 780 C CA . GLY A 1 101 ? 14.859 -5.356 -17.194 1.00 96.94 101 GLY A CA 1
ATOM 781 C C . GLY A 1 101 ? 15.478 -4.589 -16.022 1.00 96.94 101 GLY A C 1
ATOM 782 O O . GLY A 1 101 ? 16.545 -3.990 -16.190 1.00 96.94 101 GLY A O 1
ATOM 783 N N . PHE A 1 102 ? 14.878 -4.610 -14.829 1.00 97.12 102 PHE A N 1
ATOM 784 C CA . PHE A 1 102 ? 15.478 -3.983 -13.649 1.00 97.12 102 PHE A CA 1
ATOM 785 C C . PHE A 1 102 ? 16.769 -4.715 -13.254 1.00 97.12 102 PHE A C 1
ATOM 787 O O . PHE A 1 102 ? 16.774 -5.934 -13.090 1.00 97.12 102 PHE A O 1
ATOM 794 N N . GLY A 1 103 ? 17.874 -3.978 -13.102 1.00 95.00 103 GLY A N 1
ATOM 795 C CA . GLY A 1 103 ? 19.183 -4.580 -12.816 1.00 95.00 103 GLY A CA 1
ATOM 796 C C . GLY A 1 103 ? 19.855 -5.261 -14.018 1.00 95.00 103 GLY A C 1
ATOM 797 O O . GLY A 1 103 ? 20.769 -6.051 -13.818 1.00 95.00 103 GLY A O 1
ATOM 798 N N . SER A 1 104 ? 19.399 -5.015 -15.254 1.00 93.94 104 SER A N 1
ATOM 799 C CA . SER A 1 104 ? 19.907 -5.721 -16.447 1.00 93.94 104 SER A CA 1
ATOM 800 C C . SER A 1 104 ? 21.209 -5.160 -17.036 1.00 93.94 104 SER A C 1
ATOM 802 O O . SER A 1 104 ? 21.879 -5.859 -17.798 1.00 93.94 104 SER A O 1
ATOM 804 N N . ARG A 1 105 ? 21.585 -3.911 -16.724 1.00 93.69 105 ARG A N 1
ATOM 805 C CA . ARG A 1 105 ? 22.836 -3.305 -17.213 1.00 93.69 105 ARG A CA 1
ATOM 806 C C . ARG A 1 105 ? 24.009 -3.685 -16.310 1.00 93.69 105 ARG A C 1
ATOM 808 O O . ARG A 1 105 ? 23.827 -3.990 -15.140 1.00 93.69 105 ARG A O 1
ATOM 815 N N . ILE A 1 106 ? 25.227 -3.600 -16.852 1.00 90.75 106 ILE A N 1
ATOM 816 C CA . ILE A 1 106 ? 26.477 -4.047 -16.201 1.00 90.75 106 ILE A CA 1
ATOM 817 C C . ILE A 1 106 ? 26.656 -3.478 -14.785 1.00 90.75 106 ILE A C 1
ATOM 819 O O . ILE A 1 106 ? 27.133 -4.184 -13.901 1.00 90.75 106 ILE A O 1
ATOM 823 N N . PHE A 1 107 ? 26.293 -2.210 -14.582 1.00 92.44 107 PHE A N 1
ATOM 824 C CA . PHE A 1 107 ? 26.446 -1.505 -13.307 1.00 92.44 107 PHE A CA 1
ATOM 825 C C . PHE A 1 107 ? 25.125 -1.321 -12.553 1.00 92.44 107 PHE A C 1
ATOM 827 O O . PHE A 1 107 ? 25.095 -0.613 -11.548 1.00 92.44 107 PHE A O 1
ATOM 834 N N . ASP A 1 108 ? 24.035 -1.920 -13.032 1.00 95.50 108 ASP A N 1
ATOM 835 C CA . ASP A 1 108 ? 22.747 -1.811 -12.364 1.00 95.50 108 ASP A CA 1
ATOM 836 C C . ASP A 1 108 ? 22.606 -2.902 -11.299 1.00 95.50 108 ASP A C 1
ATOM 838 O O . ASP A 1 108 ? 23.144 -4.004 -11.412 1.00 95.50 108 ASP A O 1
ATOM 842 N N . SER A 1 109 ? 21.835 -2.609 -10.259 1.00 96.44 109 SER A N 1
ATOM 843 C CA . SER A 1 109 ? 21.478 -3.583 -9.235 1.00 96.44 109 SER A CA 1
ATOM 844 C C . SER A 1 109 ? 20.001 -3.488 -8.877 1.00 96.44 109 SER A C 1
ATOM 846 O O . SER A 1 109 ? 19.350 -2.465 -9.094 1.00 96.44 109 SER A O 1
ATOM 848 N N . ILE A 1 110 ? 19.464 -4.581 -8.337 1.00 96.12 110 ILE A N 1
ATOM 849 C CA . ILE A 1 110 ? 18.092 -4.655 -7.843 1.00 96.12 110 ILE A CA 1
ATOM 850 C C . ILE A 1 110 ? 18.087 -5.148 -6.398 1.00 96.12 110 ILE A C 1
ATOM 852 O O . ILE A 1 110 ? 18.655 -6.197 -6.085 1.00 96.12 110 ILE A O 1
ATOM 856 N N . GLN A 1 111 ? 17.418 -4.392 -5.535 1.00 95.31 111 GLN A N 1
ATOM 857 C CA . GLN A 1 111 ? 17.210 -4.686 -4.125 1.00 95.31 111 GLN A CA 1
ATOM 858 C C . GLN A 1 111 ? 15.713 -4.731 -3.825 1.00 95.31 111 GLN A C 1
ATOM 860 O O . GLN A 1 111 ? 14.919 -3.999 -4.419 1.00 95.31 111 GLN A O 1
ATOM 865 N N . MET A 1 112 ? 15.331 -5.594 -2.888 1.00 94.06 112 MET A N 1
ATOM 866 C CA . MET A 1 112 ? 13.966 -5.663 -2.371 1.00 94.06 112 MET A CA 1
ATOM 867 C C . MET A 1 112 ? 13.943 -5.064 -0.966 1.00 94.06 112 MET A C 1
ATOM 869 O O . MET A 1 112 ? 14.862 -5.299 -0.186 1.00 94.06 112 MET A O 1
ATOM 873 N N . THR A 1 113 ? 12.895 -4.322 -0.630 1.00 92.62 113 THR A N 1
ATOM 874 C CA . THR A 1 113 ? 12.670 -3.786 0.723 1.00 92.62 113 THR A CA 1
ATOM 875 C C . THR A 1 113 ? 11.201 -3.943 1.103 1.00 92.62 113 THR A C 1
ATOM 877 O O . THR A 1 113 ? 10.340 -4.075 0.229 1.00 92.62 113 THR A O 1
ATOM 880 N N . ALA A 1 114 ? 10.892 -3.975 2.396 1.00 90.56 114 ALA A N 1
ATOM 881 C CA . ALA A 1 114 ? 9.508 -4.035 2.834 1.00 90.56 114 ALA A CA 1
ATOM 882 C C . ALA A 1 114 ? 8.816 -2.679 2.594 1.00 90.56 114 ALA A C 1
ATOM 884 O O . ALA A 1 114 ? 9.352 -1.623 2.932 1.00 90.56 114 ALA A O 1
ATOM 885 N N . GLU A 1 115 ? 7.599 -2.705 2.045 1.00 90.44 115 GLU A N 1
ATOM 886 C CA . GLU A 1 115 ? 6.711 -1.536 1.936 1.00 90.44 115 GLU A CA 1
ATOM 887 C C . GLU A 1 115 ? 6.625 -0.738 3.254 1.00 90.44 115 GLU A C 1
ATOM 889 O O . GLU A 1 115 ? 6.876 0.472 3.215 1.00 90.44 115 GLU A O 1
ATOM 894 N N . PRO A 1 116 ? 6.384 -1.357 4.433 1.00 90.69 116 PRO A N 1
ATOM 895 C CA . PRO A 1 116 ? 6.292 -0.598 5.677 1.00 90.69 116 PRO A CA 1
ATOM 896 C C . PRO A 1 116 ? 7.614 0.056 6.114 1.00 90.69 116 PRO A C 1
ATOM 898 O O . PRO A 1 116 ? 7.582 1.129 6.713 1.00 90.69 116 PRO A O 1
ATOM 901 N N . GLU A 1 117 ? 8.777 -0.513 5.784 1.00 90.19 117 GLU A N 1
ATOM 902 C CA . GLU A 1 117 ? 10.082 0.101 6.083 1.00 90.19 117 GLU A CA 1
ATOM 903 C C . GLU A 1 117 ? 10.344 1.318 5.194 1.00 90.19 117 GLU A C 1
ATOM 905 O O . GLU A 1 117 ? 10.734 2.382 5.685 1.00 90.19 117 GLU A O 1
ATOM 910 N N . ALA A 1 118 ? 10.073 1.191 3.891 1.00 91.06 118 ALA A N 1
ATOM 911 C CA . ALA A 1 118 ? 10.175 2.299 2.948 1.00 91.06 118 ALA A CA 1
ATOM 912 C C . ALA A 1 118 ? 9.218 3.442 3.333 1.00 91.06 118 ALA A C 1
ATOM 914 O O . ALA A 1 118 ? 9.605 4.614 3.321 1.00 91.06 118 ALA A O 1
ATOM 915 N N . ALA A 1 119 ? 7.994 3.100 3.746 1.00 90.62 119 ALA A N 1
ATOM 916 C CA . ALA A 1 119 ? 7.001 4.037 4.258 1.00 90.62 119 ALA A CA 1
ATOM 917 C C . ALA A 1 119 ? 7.460 4.733 5.548 1.00 90.62 119 ALA A C 1
ATOM 919 O O . ALA A 1 119 ? 7.369 5.959 5.646 1.00 90.62 119 ALA A O 1
ATOM 920 N N . ALA A 1 120 ? 7.994 3.979 6.516 1.00 89.00 120 ALA A N 1
ATOM 921 C CA . ALA A 1 120 ? 8.543 4.530 7.752 1.00 89.00 120 ALA A CA 1
ATOM 922 C C . ALA A 1 120 ? 9.687 5.508 7.459 1.00 89.00 120 ALA A C 1
ATOM 924 O O . ALA A 1 120 ? 9.703 6.626 7.973 1.00 89.00 120 ALA A O 1
ATOM 925 N N . PHE A 1 121 ? 10.617 5.125 6.582 1.00 88.12 121 PHE A N 1
ATOM 926 C CA . PHE A 1 121 ? 11.718 5.992 6.184 1.00 88.12 121 PHE A CA 1
ATOM 927 C C . PHE A 1 121 ? 11.214 7.278 5.523 1.00 88.12 121 PHE A C 1
ATOM 929 O O . PHE A 1 121 ? 11.627 8.369 5.917 1.00 88.12 121 PHE A O 1
ATOM 936 N N . ALA A 1 122 ? 10.298 7.173 4.557 1.00 88.38 122 ALA A N 1
ATOM 937 C CA . ALA A 1 122 ? 9.746 8.326 3.852 1.00 88.38 122 ALA A CA 1
ATOM 938 C C . ALA A 1 122 ? 9.017 9.293 4.799 1.00 88.38 122 ALA A C 1
ATOM 940 O O . ALA A 1 122 ? 9.269 10.499 4.756 1.00 88.38 122 ALA A O 1
ATOM 941 N N . ALA A 1 123 ? 8.169 8.770 5.689 1.00 87.19 123 ALA A N 1
ATOM 942 C CA . ALA A 1 123 ? 7.373 9.576 6.610 1.00 87.19 123 ALA A CA 1
ATOM 943 C C . ALA A 1 123 ? 8.215 10.235 7.710 1.00 87.19 123 ALA A C 1
ATOM 945 O O . ALA A 1 123 ? 7.989 11.394 8.051 1.00 87.19 123 ALA A O 1
ATOM 946 N N . LEU A 1 124 ? 9.208 9.524 8.252 1.00 85.56 124 LEU A N 1
ATOM 947 C CA . LEU A 1 124 ? 9.982 10.000 9.400 1.00 85.56 124 LEU A CA 1
ATOM 948 C C . LEU A 1 124 ? 11.226 10.802 9.001 1.00 85.56 124 LEU A C 1
ATOM 950 O O . LEU A 1 124 ? 11.820 11.462 9.848 1.00 85.56 124 LEU A O 1
ATOM 954 N N . LYS A 1 125 ? 11.621 10.823 7.720 1.00 82.88 125 LYS A N 1
ATOM 955 C CA . LYS A 1 125 ? 12.849 11.486 7.232 1.00 82.88 125 LYS A CA 1
ATOM 956 C C . LYS A 1 125 ? 13.052 12.919 7.741 1.00 82.88 125 LYS A C 1
ATOM 958 O O . LYS A 1 125 ? 14.191 13.341 7.952 1.00 82.88 125 LYS A O 1
ATOM 963 N N . LYS A 1 126 ? 11.975 13.698 7.890 1.00 78.75 126 LYS A N 1
ATOM 964 C CA . LYS A 1 126 ? 12.037 15.082 8.399 1.00 78.75 126 LYS A CA 1
ATOM 965 C C . LYS A 1 126 ? 12.238 15.124 9.918 1.00 78.75 126 LYS A C 1
ATOM 967 O O . LYS A 1 126 ? 12.993 15.963 10.404 1.00 78.75 126 LYS A O 1
ATOM 972 N N . ASP A 1 127 ? 11.631 14.184 10.632 1.00 78.69 127 ASP A N 1
ATOM 973 C CA . ASP A 1 127 ? 11.661 14.083 12.091 1.00 78.69 127 ASP A CA 1
ATOM 974 C C . ASP A 1 127 ? 12.936 13.421 12.631 1.00 78.69 127 ASP A C 1
ATOM 976 O O . ASP A 1 127 ? 13.248 13.536 13.809 1.00 78.69 127 ASP A O 1
ATOM 980 N N . LEU A 1 128 ? 13.734 12.796 11.769 1.00 72.31 128 LEU A N 1
ATOM 981 C CA . LEU A 1 128 ? 15.033 12.221 12.135 1.00 72.31 128 LEU A CA 1
ATOM 982 C C . LEU A 1 128 ? 16.180 13.238 12.135 1.00 72.31 128 LEU A C 1
ATOM 984 O O . LEU A 1 128 ? 17.298 12.920 12.540 1.00 72.31 128 LEU A O 1
ATOM 988 N N . ARG A 1 129 ? 15.933 14.469 11.671 1.00 70.00 129 ARG A N 1
ATOM 989 C CA . ARG A 1 129 ? 16.965 15.509 11.611 1.00 70.00 129 ARG A CA 1
ATOM 990 C C . ARG A 1 129 ? 17.265 16.056 13.014 1.00 70.00 129 ARG A C 1
ATOM 992 O O . ARG A 1 129 ? 16.324 16.330 13.766 1.00 70.00 129 ARG A O 1
ATOM 999 N N . PRO A 1 130 ? 18.547 16.295 13.360 1.00 67.06 130 PRO A N 1
ATOM 1000 C CA . PRO A 1 130 ? 18.904 16.978 14.600 1.00 67.06 130 PRO A CA 1
ATOM 1001 C C . PRO A 1 130 ? 18.160 18.314 14.728 1.00 67.06 130 PRO A C 1
ATOM 1003 O O . PRO A 1 130 ? 18.181 19.126 13.806 1.00 67.06 130 PRO A O 1
ATOM 1006 N N . GLY A 1 131 ? 17.489 18.532 15.863 1.00 67.88 131 GLY A N 1
ATOM 1007 C CA . GLY A 1 131 ? 16.722 19.755 16.120 1.00 67.88 131 GLY A CA 1
ATOM 1008 C C . GLY A 1 131 ? 15.289 19.773 15.570 1.00 67.88 131 GLY A C 1
ATOM 1009 O O . GLY A 1 131 ? 14.661 20.829 15.615 1.00 67.88 131 GLY A O 1
ATOM 1010 N N . SER A 1 132 ? 14.746 18.649 15.075 1.00 74.06 132 SER A N 1
ATOM 1011 C CA . SER A 1 132 ? 13.316 18.585 14.735 1.00 74.06 132 SER A CA 1
ATOM 1012 C C . SER A 1 132 ? 12.439 18.809 15.973 1.00 74.06 132 SER A C 1
ATOM 1014 O O . SER A 1 132 ? 12.655 18.217 17.031 1.00 74.06 132 SER A O 1
ATOM 1016 N N . VAL A 1 133 ? 11.401 19.636 15.817 1.00 70.25 133 VAL A N 1
ATOM 1017 C CA . VAL A 1 133 ? 10.387 19.903 16.853 1.00 70.25 133 VAL A CA 1
ATOM 1018 C C . VAL A 1 133 ? 9.597 18.634 17.199 1.00 70.25 133 VAL A C 1
ATOM 1020 O O . VAL A 1 133 ? 9.170 18.462 18.335 1.00 70.25 133 VAL A O 1
ATOM 1023 N N . ASN A 1 134 ? 9.445 17.723 16.233 1.00 72.31 134 ASN A N 1
ATOM 1024 C CA . ASN A 1 134 ? 8.750 16.444 16.382 1.00 72.31 134 ASN A CA 1
ATOM 1025 C C . ASN A 1 134 ? 9.727 15.260 16.343 1.00 72.31 134 ASN A C 1
ATOM 1027 O O . ASN A 1 134 ? 9.377 14.200 15.832 1.00 72.31 134 ASN A O 1
ATOM 1031 N N . ALA A 1 135 ? 10.960 15.451 16.830 1.00 75.06 135 ALA A N 1
ATOM 1032 C CA . ALA A 1 135 ? 12.004 14.447 16.693 1.00 75.06 135 ALA A CA 1
ATOM 1033 C C . ALA A 1 135 ? 11.584 13.088 17.260 1.00 75.06 135 ALA A C 1
ATOM 1035 O O . ALA A 1 135 ? 11.217 12.991 18.435 1.00 75.06 135 ALA A O 1
ATOM 1036 N N . VAL A 1 136 ? 11.700 12.051 16.430 1.00 79.12 136 VAL A N 1
ATOM 1037 C CA . VAL A 1 136 ? 11.500 10.676 16.884 1.00 79.12 136 VAL A CA 1
ATOM 1038 C C . VAL A 1 136 ? 12.739 10.211 17.640 1.00 79.12 136 VAL A C 1
ATOM 1040 O O . VAL A 1 136 ? 13.865 10.552 17.270 1.00 79.12 136 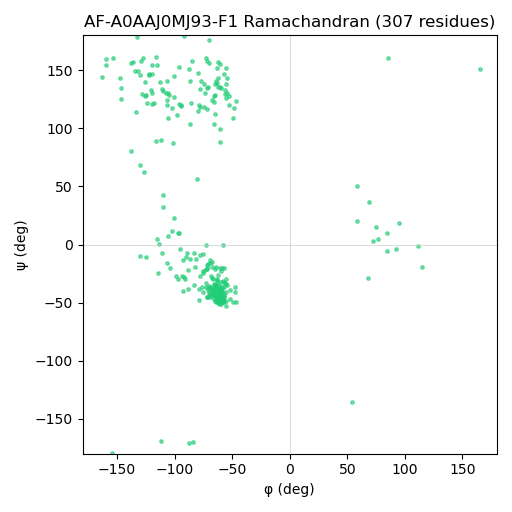VAL A O 1
ATOM 1043 N N . LYS A 1 137 ? 12.544 9.472 18.729 1.00 81.12 137 LYS A N 1
ATOM 1044 C CA . LYS A 1 137 ? 13.591 9.096 19.680 1.00 81.12 137 LYS A CA 1
ATOM 1045 C C . LYS A 1 137 ? 13.815 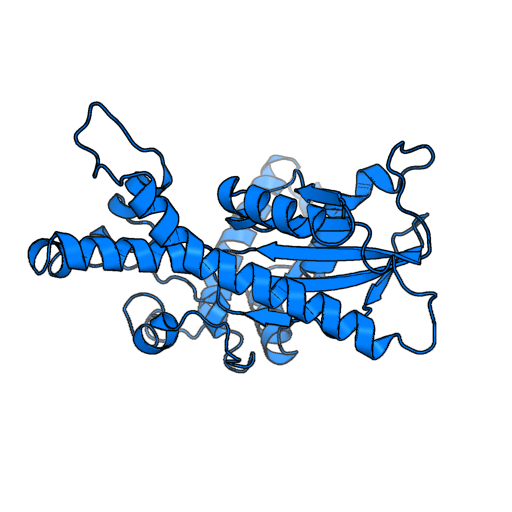7.592 19.710 1.00 81.12 137 LYS A C 1
ATOM 1047 O O . LYS A 1 137 ? 12.984 6.787 19.302 1.00 81.12 137 LYS A O 1
ATOM 1052 N N . LEU A 1 138 ? 14.978 7.219 20.236 1.00 83.88 138 LEU A N 1
ATOM 1053 C CA . LEU A 1 138 ? 15.292 5.835 20.556 1.00 83.88 138 LEU A CA 1
ATOM 1054 C C . LEU A 1 138 ? 14.237 5.261 21.513 1.00 83.88 138 LEU A C 1
ATOM 1056 O O . LEU A 1 138 ? 13.962 5.858 22.552 1.00 83.88 138 LEU A O 1
ATOM 1060 N N . GLY A 1 139 ? 13.693 4.096 21.171 1.00 82.38 139 GLY A N 1
ATOM 1061 C CA . GLY A 1 139 ? 12.641 3.427 21.933 1.00 82.38 139 GLY A CA 1
ATOM 1062 C C . GLY A 1 139 ? 11.221 3.895 21.614 1.00 82.38 139 GLY A C 1
ATOM 1063 O O . GLY A 1 139 ? 10.281 3.272 22.106 1.00 82.38 139 GLY A O 1
ATOM 1064 N N . ASP A 1 140 ? 11.042 4.926 20.779 1.00 85.06 140 ASP A N 1
ATOM 1065 C CA . ASP A 1 140 ? 9.714 5.282 20.287 1.00 85.06 140 ASP A CA 1
ATOM 1066 C C . ASP A 1 140 ? 9.175 4.154 19.408 1.00 85.06 140 ASP A C 1
ATOM 1068 O O . ASP A 1 140 ? 9.887 3.575 18.579 1.00 85.06 140 ASP A O 1
ATOM 1072 N N . ASN A 1 141 ? 7.891 3.865 19.587 1.00 88.12 141 ASN A N 1
ATOM 1073 C CA . ASN A 1 141 ? 7.203 2.841 18.826 1.00 88.12 141 ASN A CA 1
ATOM 1074 C C . ASN A 1 141 ? 6.304 3.487 17.776 1.00 88.12 141 ASN A C 1
ATOM 1076 O O . ASN A 1 141 ? 5.469 4.346 18.091 1.00 88.12 141 ASN A O 1
ATOM 1080 N N . VAL A 1 142 ? 6.469 3.031 16.540 1.00 90.50 1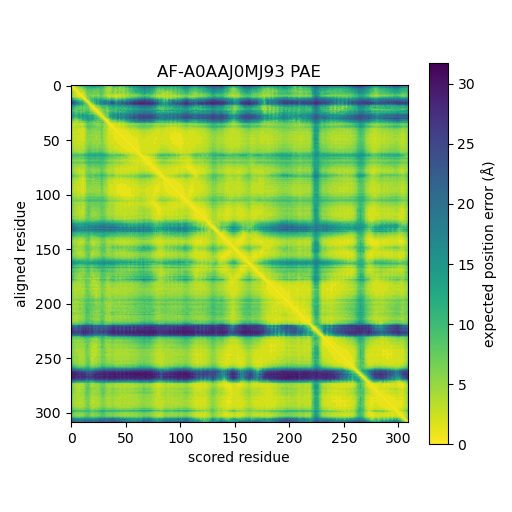42 VAL A N 1
ATOM 1081 C CA . VAL A 1 142 ? 5.781 3.531 15.355 1.00 90.50 142 VAL A CA 1
ATOM 1082 C C . VAL A 1 142 ? 5.004 2.389 14.720 1.00 90.50 142 VAL A C 1
ATOM 1084 O O . VAL A 1 142 ? 5.534 1.297 14.529 1.00 90.50 142 VAL A O 1
ATOM 1087 N N . LEU A 1 143 ? 3.745 2.638 14.383 1.00 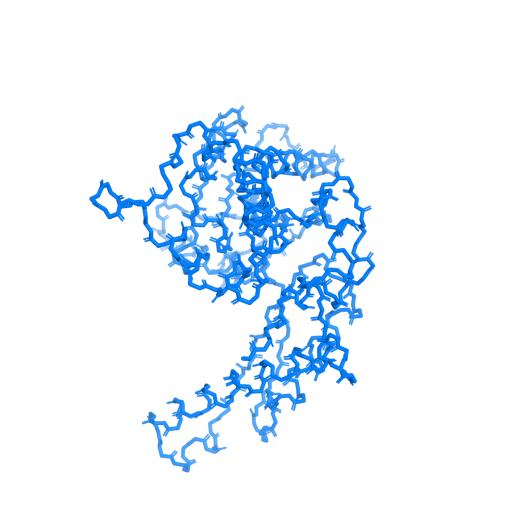93.31 143 LEU A N 1
ATOM 1088 C CA . LEU A 1 143 ? 2.910 1.715 13.628 1.00 93.31 143 LEU A CA 1
ATOM 1089 C C . LEU A 1 143 ? 2.749 2.249 12.213 1.00 93.31 143 LEU A C 1
ATOM 1091 O O . LEU A 1 143 ? 2.306 3.380 12.020 1.00 93.31 143 LEU A O 1
ATOM 1095 N N . ILE A 1 144 ? 3.098 1.423 11.236 1.00 94.19 144 ILE A N 1
ATOM 1096 C CA . ILE A 1 144 ? 2.863 1.698 9.825 1.00 94.19 144 ILE A CA 1
ATOM 1097 C C . ILE A 1 144 ? 1.553 1.030 9.445 1.00 94.19 144 ILE A C 1
ATOM 1099 O O . ILE A 1 144 ? 1.397 -0.181 9.600 1.00 94.19 144 ILE A O 1
ATOM 1103 N N . LEU A 1 145 ? 0.610 1.859 9.012 1.00 94.25 145 LEU A N 1
ATOM 1104 C CA . LEU A 1 145 ? -0.730 1.485 8.601 1.00 94.25 145 LEU A CA 1
ATOM 1105 C C . LEU A 1 145 ? -0.829 1.710 7.093 1.00 94.25 145 LEU A C 1
ATOM 1107 O O . LEU A 1 145 ? -1.144 2.817 6.654 1.00 94.25 145 LEU A O 1
ATOM 1111 N N . ASP A 1 146 ? -0.495 0.687 6.310 1.00 92.62 146 ASP A N 1
ATOM 1112 C CA . ASP A 1 146 ? -0.591 0.740 4.854 1.00 92.62 146 ASP A CA 1
ATOM 1113 C C . ASP A 1 146 ? -1.996 0.341 4.416 1.00 92.62 146 ASP A C 1
ATOM 1115 O O . ASP A 1 146 ? -2.387 -0.825 4.455 1.00 92.62 146 ASP A O 1
ATOM 1119 N N . CYS A 1 147 ? -2.778 1.346 4.042 1.00 91.56 147 CYS A N 1
ATOM 1120 C CA . CYS A 1 147 ? -4.124 1.189 3.528 1.00 91.56 147 CYS A CA 1
ATOM 1121 C C . CYS A 1 147 ? -4.067 1.334 2.006 1.00 91.56 147 CYS A C 1
ATOM 1123 O O . CYS A 1 147 ? -4.229 2.424 1.447 1.00 91.56 147 CYS A O 1
ATOM 1125 N N . GLY A 1 148 ? -3.814 0.218 1.327 1.00 87.88 148 GLY A N 1
ATOM 1126 C CA . GLY A 1 148 ? -3.788 0.131 -0.124 1.00 87.88 148 GLY A CA 1
ATOM 1127 C C . GLY A 1 148 ? -5.174 -0.062 -0.746 1.00 87.88 148 GLY A C 1
ATOM 1128 O O . GLY A 1 148 ? -6.223 0.040 -0.106 1.00 87.88 148 GLY A O 1
ATOM 1129 N N . GLY A 1 149 ? -5.182 -0.363 -2.046 1.00 82.69 149 GLY A N 1
ATOM 1130 C CA . GLY A 1 149 ? -6.419 -0.686 -2.760 1.00 82.69 149 GLY A CA 1
ATOM 1131 C C . GLY A 1 149 ? -6.892 -2.120 -2.522 1.00 82.69 149 GLY A C 1
ATOM 1132 O O . GLY A 1 149 ? -8.068 -2.363 -2.254 1.00 82.69 149 GLY A O 1
ATOM 1133 N N . GLY A 1 150 ? -5.982 -3.087 -2.644 1.00 78.06 150 GLY A N 1
ATOM 1134 C CA . GLY A 1 150 ? -6.305 -4.514 -2.541 1.00 78.06 150 GLY A CA 1
ATOM 1135 C C . GLY A 1 150 ? -6.039 -5.122 -1.166 1.00 78.06 150 GLY A C 1
ATOM 1136 O O . GLY A 1 150 ? -6.728 -6.062 -0.781 1.00 78.06 150 GLY A O 1
ATOM 1137 N N . THR A 1 151 ? -5.056 -4.590 -0.444 1.00 82.31 151 THR A N 1
ATOM 1138 C CA . THR A 1 151 ? -4.653 -5.057 0.882 1.00 82.31 151 THR A CA 1
ATOM 1139 C C . THR A 1 151 ? -4.581 -3.898 1.853 1.00 82.31 151 THR A C 1
ATOM 1141 O O . THR A 1 151 ? -4.455 -2.733 1.467 1.00 82.31 151 THR A O 1
ATOM 1144 N N . MET A 1 152 ? -4.680 -4.2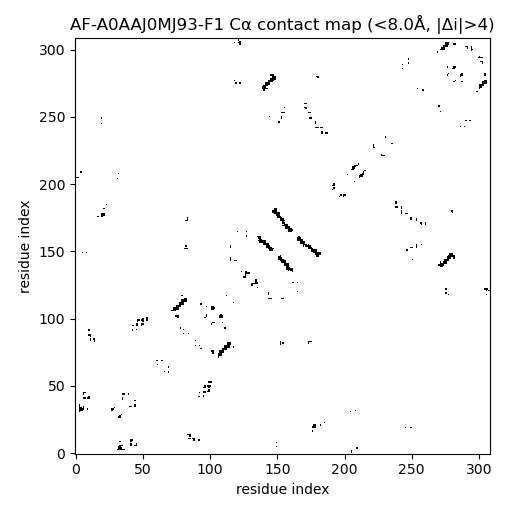65 3.117 1.00 86.88 152 MET A N 1
ATOM 1145 C CA . MET A 1 152 ? -4.297 -3.453 4.243 1.00 86.88 152 MET A CA 1
ATOM 1146 C C . MET A 1 152 ? -3.214 -4.216 4.999 1.00 86.88 152 MET A C 1
ATOM 1148 O O . MET A 1 152 ? -3.413 -5.386 5.326 1.00 86.88 152 MET A O 1
ATOM 1152 N N . ASP A 1 153 ? -2.106 -3.552 5.297 1.00 88.94 153 ASP A N 1
ATOM 1153 C CA . ASP A 1 153 ? -0.936 -4.139 5.934 1.00 88.94 153 ASP A CA 1
ATOM 1154 C C . ASP A 1 153 ? -0.537 -3.291 7.151 1.00 88.94 153 ASP A C 1
ATOM 1156 O O . ASP A 1 153 ? -0.415 -2.067 7.074 1.00 88.94 153 ASP A O 1
ATOM 1160 N N . ILE A 1 154 ? -0.355 -3.933 8.306 1.00 91.25 154 ILE A N 1
ATOM 1161 C CA . ILE A 1 154 ? 0.004 -3.275 9.563 1.00 91.25 154 ILE A CA 1
ATOM 1162 C C . ILE A 1 154 ? 1.281 -3.883 10.114 1.00 91.25 154 ILE A C 1
ATOM 1164 O O . ILE A 1 154 ? 1.337 -5.072 10.421 1.00 91.25 154 ILE A O 1
ATOM 1168 N N . THR A 1 155 ? 2.294 -3.045 10.314 1.00 91.69 155 THR A N 1
ATOM 1169 C CA . THR A 1 155 ? 3.542 -3.439 10.981 1.00 91.69 155 THR A CA 1
ATOM 1170 C C . THR A 1 155 ? 3.880 -2.447 12.082 1.00 91.69 155 THR A C 1
ATOM 1172 O O . THR A 1 155 ? 3.578 -1.259 11.975 1.00 91.69 155 THR A O 1
ATOM 1175 N N . MET A 1 156 ? 4.477 -2.928 13.171 1.00 91.00 156 MET A N 1
ATOM 1176 C CA . MET A 1 156 ? 4.838 -2.091 14.311 1.00 91.00 156 MET A CA 1
ATOM 1177 C C . MET A 1 156 ? 6.325 -2.229 14.617 1.00 91.00 156 MET A C 1
ATOM 1179 O O . MET A 1 156 ? 6.826 -3.338 14.788 1.00 91.00 156 MET A O 1
ATOM 1183 N N . TYR A 1 157 ? 7.001 -1.093 14.725 1.00 90.06 157 TYR A N 1
ATOM 1184 C CA . TYR A 1 157 ? 8.441 -0.986 14.888 1.00 90.06 157 TYR A CA 1
ATOM 1185 C C . TYR A 1 157 ? 8.807 -0.228 16.157 1.00 90.06 157 TYR A C 1
ATOM 1187 O O . TYR A 1 157 ? 8.135 0.734 16.523 1.00 90.06 157 TYR A O 1
ATOM 1195 N N . SER A 1 158 ? 9.907 -0.623 16.792 1.00 88.81 158 SER A N 1
ATOM 1196 C CA . SER A 1 158 ? 10.585 0.158 17.825 1.00 88.81 158 SER A CA 1
ATOM 1197 C C . SER A 1 158 ? 11.864 0.754 17.250 1.00 88.81 158 SER A C 1
ATOM 1199 O O . SER A 1 158 ? 12.660 0.048 16.628 1.00 88.81 158 SER A O 1
ATOM 1201 N N . ILE A 1 159 ? 12.074 2.054 17.444 1.00 87.25 159 ILE A N 1
ATOM 1202 C CA . ILE A 1 159 ? 13.235 2.752 16.890 1.00 87.25 159 ILE A CA 1
ATOM 1203 C C . ILE A 1 159 ? 14.492 2.398 17.674 1.00 87.25 159 ILE A C 1
ATOM 1205 O O . ILE A 1 159 ? 14.627 2.698 18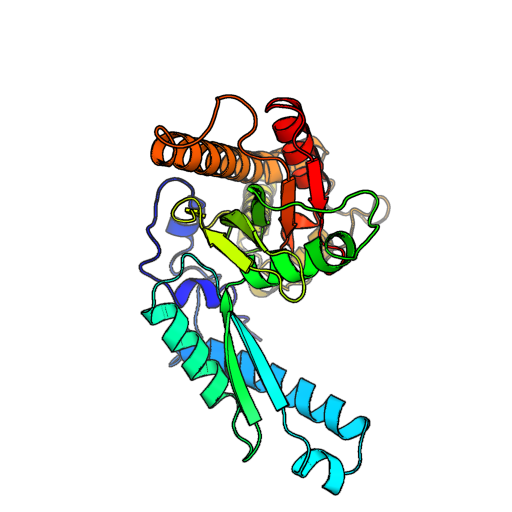.863 1.00 87.25 159 ILE A O 1
ATOM 1209 N N . ARG A 1 160 ? 15.449 1.786 16.975 1.00 86.06 160 ARG A N 1
ATOM 1210 C CA . ARG A 1 160 ? 16.764 1.411 17.503 1.00 86.06 160 ARG A CA 1
ATOM 1211 C C . ARG A 1 160 ? 17.814 2.471 17.285 1.00 86.06 160 ARG A C 1
ATOM 1213 O O . ARG A 1 160 ? 18.763 2.546 18.060 1.00 86.06 160 ARG A O 1
ATOM 1220 N N . LYS A 1 161 ? 17.660 3.278 16.242 1.00 84.69 161 LYS A N 1
ATOM 1221 C CA . LYS A 1 161 ? 18.612 4.324 15.894 1.00 84.69 161 LYS A CA 1
ATOM 1222 C C . LYS A 1 161 ? 17.965 5.310 14.943 1.00 84.69 161 LYS A C 1
ATOM 1224 O O . LYS A 1 161 ? 17.179 4.918 14.090 1.00 84.69 161 LYS A O 1
ATOM 1229 N N . THR A 1 162 ? 18.308 6.582 15.088 1.00 80.31 162 THR A N 1
ATOM 1230 C CA . THR A 1 162 ? 17.764 7.665 14.258 1.00 80.31 162 THR A CA 1
ATOM 1231 C C . THR A 1 162 ? 18.822 8.326 13.380 1.00 80.31 162 THR A C 1
ATOM 1233 O O . THR A 1 162 ? 18.489 8.877 12.336 1.00 80.31 162 THR A O 1
ATOM 1236 N N . PHE A 1 163 ? 20.098 8.256 13.776 1.00 75.62 163 PHE A N 1
ATOM 1237 C CA . PHE A 1 163 ? 21.223 8.863 13.068 1.00 75.62 163 PHE A CA 1
ATOM 1238 C C . PHE A 1 163 ? 22.508 8.016 13.219 1.00 75.62 163 PHE A C 1
ATOM 1240 O O . PHE A 1 163 ? 22.742 7.466 14.300 1.00 75.62 163 PHE A O 1
ATOM 1247 N N . PRO A 1 164 ? 23.373 7.902 12.185 1.00 72.81 164 PRO A N 1
ATOM 1248 C CA . PRO A 1 164 ? 23.227 8.446 10.825 1.00 72.81 164 PRO A CA 1
ATOM 1249 C C . PRO A 1 164 ? 22.182 7.725 9.967 1.00 72.81 164 PRO A C 1
ATOM 1251 O O . PRO A 1 164 ? 21.716 8.293 8.987 1.00 72.81 164 PRO A O 1
ATOM 1254 N N . ASN A 1 165 ? 21.792 6.513 10.363 1.00 78.12 165 ASN A N 1
ATOM 1255 C CA . ASN A 1 165 ? 20.786 5.708 9.684 1.00 78.12 165 ASN A CA 1
ATOM 1256 C C . ASN A 1 165 ? 19.630 5.424 10.636 1.00 78.12 165 ASN A C 1
ATOM 1258 O O . ASN A 1 165 ? 19.826 5.272 11.846 1.00 78.12 165 ASN A O 1
ATOM 1262 N N . LEU A 1 166 ? 18.443 5.342 10.053 1.00 82.62 166 LEU A N 1
ATOM 1263 C CA . LEU A 1 166 ? 17.243 4.898 10.727 1.00 82.62 166 LEU A CA 1
ATOM 1264 C C . LEU A 1 166 ? 17.258 3.372 10.808 1.00 82.62 166 LEU A C 1
ATOM 1266 O O . LEU A 1 166 ? 17.316 2.708 9.777 1.00 82.62 166 LEU A O 1
ATOM 1270 N N . GLU A 1 167 ? 17.229 2.836 12.021 1.00 87.56 167 GLU A N 1
ATOM 1271 C CA . GLU A 1 167 ? 17.184 1.395 12.272 1.00 87.56 167 GLU A CA 1
ATOM 1272 C C . GLU A 1 167 ? 15.993 1.090 13.184 1.00 87.56 167 GLU A C 1
ATOM 1274 O O . GLU A 1 167 ? 15.716 1.824 14.144 1.00 87.56 167 GLU A O 1
ATOM 1279 N N . PHE A 1 168 ? 15.299 -0.004 12.888 1.00 86.44 168 PHE A N 1
ATOM 1280 C CA . PHE A 1 168 ? 14.082 -0.421 13.568 1.00 86.44 168 PHE A CA 1
ATOM 1281 C C . PHE A 1 168 ? 14.130 -1.908 13.901 1.00 86.44 168 PHE A C 1
ATOM 1283 O O . PHE A 1 168 ? 14.667 -2.689 13.123 1.00 86.44 168 PHE A O 1
ATOM 1290 N N . ASP A 1 169 ? 13.475 -2.286 14.997 1.00 87.12 169 ASP A N 1
ATOM 1291 C CA . ASP A 1 169 ? 13.117 -3.678 15.269 1.00 87.12 169 ASP A CA 1
ATOM 1292 C C . ASP A 1 169 ? 11.605 -3.850 15.154 1.00 87.12 169 ASP A C 1
ATOM 1294 O O . ASP A 1 169 ? 10.846 -3.084 15.757 1.00 87.12 169 ASP A O 1
ATOM 1298 N N . GLU A 1 170 ? 11.160 -4.877 14.435 1.00 88.06 170 GLU A N 1
ATOM 1299 C CA . GLU A 1 170 ? 9.754 -5.275 14.438 1.00 88.06 170 GLU A CA 1
ATOM 1300 C C . GLU A 1 170 ? 9.355 -5.779 15.834 1.00 88.06 170 GLU A C 1
ATOM 1302 O O . GLU A 1 170 ? 10.025 -6.616 16.441 1.00 88.06 170 GLU A O 1
ATOM 1307 N N . ILE A 1 171 ? 8.263 -5.234 16.370 1.00 87.06 171 ILE A N 1
ATOM 1308 C CA . ILE A 1 171 ? 7.804 -5.523 17.734 1.00 87.06 171 ILE A CA 1
ATOM 1309 C C . ILE A 1 171 ? 7.067 -6.863 17.802 1.00 87.06 171 ILE A C 1
ATOM 1311 O O . ILE A 1 171 ? 7.169 -7.599 18.784 1.00 87.06 171 ILE A O 1
ATOM 1315 N N . CYS A 1 172 ? 6.289 -7.163 16.771 1.00 85.06 172 CYS A N 1
ATOM 1316 C CA . CYS A 1 172 ? 5.542 -8.398 16.617 1.00 85.06 172 CYS A CA 1
ATOM 1317 C C . CYS A 1 172 ? 5.200 -8.585 15.143 1.00 85.06 172 CYS A C 1
ATOM 1319 O O . CYS A 1 172 ? 5.046 -7.586 14.442 1.00 85.06 172 CYS A O 1
ATOM 1321 N N . VAL A 1 173 ? 4.999 -9.843 14.739 1.00 85.94 173 VAL A N 1
ATOM 1322 C CA . VAL A 1 173 ? 4.613 -10.214 13.371 1.00 85.94 173 VAL A CA 1
ATOM 1323 C C . VAL A 1 173 ? 3.477 -9.314 12.884 1.00 85.94 173 VAL A C 1
ATOM 1325 O O . VAL A 1 173 ? 2.443 -9.198 13.551 1.00 85.94 173 VAL A O 1
ATOM 1328 N N . GLY A 1 174 ? 3.703 -8.648 11.754 1.00 85.50 174 GLY A N 1
ATOM 1329 C CA . GLY A 1 174 ? 2.699 -7.840 11.076 1.00 85.50 174 GLY A CA 1
ATOM 1330 C C . GLY A 1 174 ? 1.427 -8.625 10.748 1.00 85.50 174 GLY A C 1
ATOM 1331 O O . GLY A 1 174 ? 1.446 -9.840 10.546 1.00 85.50 174 GLY A O 1
ATOM 1332 N N . ILE A 1 175 ? 0.307 -7.915 10.680 1.00 87.25 175 ILE A N 1
ATOM 1333 C CA . ILE A 1 175 ? -0.972 -8.472 10.233 1.00 87.25 175 ILE A CA 1
ATOM 1334 C C . ILE A 1 175 ? -1.453 -7.711 9.012 1.00 87.25 175 ILE A C 1
ATOM 1336 O O . ILE A 1 175 ? -1.171 -6.525 8.858 1.00 87.25 175 ILE A O 1
ATOM 1340 N N . GLY A 1 176 ? -2.256 -8.365 8.189 1.00 84.12 176 GLY A N 1
ATOM 1341 C CA . GLY A 1 176 ? -2.971 -7.688 7.126 1.00 84.12 176 GLY A CA 1
ATOM 1342 C C . GLY A 1 176 ? -4.236 -8.426 6.738 1.00 84.12 176 GLY A C 1
ATOM 1343 O O . GLY A 1 176 ? -4.587 -9.450 7.325 1.00 84.12 176 GLY A O 1
ATOM 1344 N N . GLY A 1 177 ? -4.929 -7.868 5.757 1.00 80.75 177 GLY A N 1
ATOM 1345 C CA . GLY A 1 177 ? -6.153 -8.428 5.207 1.00 80.75 177 GLY A CA 1
ATOM 1346 C C . GLY A 1 177 ? -6.435 -7.872 3.822 1.00 80.75 177 GLY A C 1
ATOM 1347 O O . GLY A 1 177 ? -5.945 -6.805 3.443 1.00 80.75 177 GLY A O 1
ATOM 1348 N N . LYS A 1 178 ? -7.249 -8.582 3.041 1.00 79.06 178 LYS A N 1
ATOM 1349 C CA . LYS A 1 178 ? -7.702 -8.120 1.722 1.00 79.06 178 LYS A CA 1
ATOM 1350 C C . LYS A 1 178 ? -8.872 -7.128 1.848 1.00 79.06 178 LYS A C 1
ATOM 1352 O O . LYS A 1 178 ? -9.949 -7.352 1.298 1.00 79.06 178 LYS A O 1
ATOM 1357 N N . CYS A 1 179 ? -8.668 -6.046 2.601 1.00 78.00 179 CYS A N 1
ATOM 1358 C CA . CYS A 1 179 ? -9.676 -5.037 2.949 1.00 78.00 179 CYS A CA 1
ATOM 1359 C C . CYS A 1 179 ? -9.162 -3.605 2.680 1.00 78.00 179 CYS A C 1
ATOM 1361 O O . CYS A 1 179 ? -8.898 -2.832 3.598 1.00 78.00 179 CYS A O 1
ATOM 1363 N N . GLY A 1 180 ? -8.988 -3.265 1.399 1.00 84.50 180 GLY A N 1
ATOM 1364 C CA . GLY A 1 180 ? -8.590 -1.925 0.939 1.00 84.50 180 GLY A CA 1
ATOM 1365 C C . GLY A 1 180 ? -9.699 -1.190 0.177 1.00 84.50 180 GLY A C 1
ATOM 1366 O O . GLY A 1 180 ? -10.842 -1.651 0.129 1.00 84.50 180 GLY A O 1
ATOM 1367 N N . SER A 1 181 ? -9.375 -0.069 -0.479 1.00 87.12 181 SER A N 1
ATOM 1368 C CA . SER A 1 181 ? -10.380 0.749 -1.189 1.00 87.12 181 SER A CA 1
ATOM 1369 C C . SER A 1 181 ? -11.129 0.014 -2.306 1.00 87.12 181 SER A C 1
ATOM 1371 O O . SER A 1 181 ? -12.267 0.358 -2.597 1.00 87.12 181 SER A O 1
ATOM 1373 N N . THR A 1 182 ? -10.578 -1.061 -2.875 1.00 85.31 182 THR A N 1
ATOM 1374 C CA . THR A 1 182 ? -11.304 -1.875 -3.872 1.00 85.31 182 THR A CA 1
ATOM 1375 C C . THR A 1 182 ? -12.543 -2.564 -3.294 1.00 85.31 182 THR A C 1
ATOM 1377 O O . THR A 1 182 ? -13.431 -2.965 -4.044 1.00 85.31 182 THR A O 1
ATOM 1380 N N . TYR A 1 183 ? -12.628 -2.705 -1.967 1.00 86.62 183 TYR A N 1
ATOM 1381 C CA . TYR A 1 183 ? -13.844 -3.150 -1.286 1.00 86.62 183 TYR A CA 1
ATOM 1382 C C . TYR A 1 183 ? -14.944 -2.080 -1.385 1.00 86.62 183 TYR A C 1
ATOM 1384 O O . TYR A 1 183 ? -16.103 -2.395 -1.641 1.00 86.62 183 TYR A O 1
ATOM 1392 N N . ILE A 1 184 ? -14.581 -0.799 -1.316 1.00 88.94 184 ILE A N 1
ATOM 1393 C CA . ILE A 1 184 ? -15.517 0.316 -1.514 1.00 88.94 184 ILE A CA 1
ATOM 1394 C C . ILE A 1 184 ? -16.079 0.277 -2.939 1.00 88.94 184 ILE A C 1
ATOM 1396 O O . ILE A 1 184 ? -17.294 0.366 -3.112 1.00 88.94 184 ILE A O 1
ATOM 1400 N N . ASP A 1 185 ? -15.232 0.032 -3.945 1.00 88.19 185 ASP A N 1
ATOM 1401 C CA . ASP A 1 185 ? -15.676 -0.134 -5.336 1.00 88.19 185 ASP A CA 1
ATOM 1402 C C . ASP A 1 185 ? -16.708 -1.262 -5.460 1.00 88.19 185 ASP A C 1
ATOM 1404 O O . ASP A 1 185 ? -17.738 -1.118 -6.120 1.00 88.19 185 ASP A O 1
ATOM 1408 N N . ARG A 1 186 ? -16.467 -2.399 -4.795 1.00 87.06 186 ARG A N 1
ATOM 1409 C CA . ARG A 1 186 ? -17.397 -3.537 -4.797 1.00 87.06 186 ARG A CA 1
ATOM 1410 C C . ARG A 1 186 ? -18.706 -3.193 -4.093 1.00 87.06 186 ARG A C 1
ATOM 1412 O O . ARG A 1 186 ? -19.772 -3.488 -4.637 1.00 87.06 186 ARG A O 1
ATOM 1419 N N . ASN A 1 187 ? -18.647 -2.511 -2.949 1.00 90.00 187 ASN A N 1
ATOM 1420 C CA . ASN A 1 187 ? -19.832 -2.012 -2.252 1.00 90.00 187 ASN A CA 1
ATOM 1421 C C . ASN A 1 187 ? -20.645 -1.074 -3.148 1.00 90.00 187 ASN A C 1
ATOM 1423 O O . ASN A 1 187 ? -21.872 -1.183 -3.200 1.00 90.00 187 ASN A O 1
ATOM 1427 N N . PHE A 1 188 ? -19.975 -0.209 -3.910 1.00 90.00 188 PHE A N 1
ATOM 1428 C CA . PHE A 1 188 ? -20.631 0.702 -4.838 1.00 90.00 188 PHE A CA 1
ATOM 1429 C C . PHE A 1 188 ? -21.329 -0.056 -5.970 1.00 90.00 188 PHE A C 1
ATOM 1431 O O . PHE A 1 188 ? -22.517 0.153 -6.214 1.00 90.00 188 PHE A O 1
ATOM 1438 N N . LEU A 1 189 ? -20.650 -1.010 -6.611 1.00 89.31 189 LEU A N 1
ATOM 1439 C CA . LEU A 1 189 ? -21.260 -1.832 -7.662 1.00 89.31 189 LEU A CA 1
ATOM 1440 C C . LEU A 1 189 ? -22.457 -2.644 -7.146 1.00 89.31 189 LEU A C 1
ATOM 1442 O O . LEU A 1 189 ? -23.465 -2.757 -7.847 1.00 89.31 189 LEU A O 1
ATOM 1446 N N . MET A 1 190 ? -22.387 -3.164 -5.918 1.00 89.19 190 MET A N 1
ATOM 1447 C CA . MET A 1 190 ? -23.518 -3.839 -5.273 1.00 89.19 190 MET A CA 1
ATOM 1448 C C . MET A 1 190 ? -24.675 -2.880 -4.985 1.00 89.19 190 MET A C 1
ATOM 1450 O O . MET A 1 190 ? -25.833 -3.237 -5.203 1.00 89.19 190 MET A O 1
ATOM 1454 N N . LEU A 1 191 ? -24.391 -1.660 -4.523 1.00 89.69 191 LEU A N 1
ATOM 1455 C CA . LEU A 1 191 ? -25.407 -0.630 -4.314 1.00 89.69 191 LEU A CA 1
ATOM 1456 C C . LEU A 1 191 ? -26.127 -0.298 -5.626 1.00 89.69 191 LEU A C 1
ATOM 1458 O O . LEU A 1 191 ? -27.355 -0.217 -5.650 1.00 89.69 191 LEU A O 1
ATOM 1462 N N . MET A 1 192 ? -25.383 -0.156 -6.723 1.00 90.00 192 MET A N 1
ATOM 1463 C CA . MET A 1 192 ? -25.951 0.109 -8.046 1.00 90.00 192 MET A CA 1
ATOM 1464 C C . MET A 1 192 ? -26.804 -1.059 -8.548 1.00 90.00 192 MET A C 1
ATOM 1466 O O . MET A 1 192 ? -27.922 -0.835 -9.011 1.00 90.00 192 MET A O 1
ATOM 1470 N N . ALA A 1 193 ? -26.341 -2.303 -8.387 1.00 90.25 193 ALA A N 1
ATOM 1471 C CA . ALA A 1 193 ? -27.132 -3.489 -8.723 1.00 90.25 193 ALA A CA 1
ATOM 1472 C C . ALA A 1 193 ? -28.440 -3.549 -7.917 1.00 90.25 193 ALA A C 1
ATOM 1474 O O . ALA A 1 193 ? -29.503 -3.783 -8.481 1.00 90.25 193 ALA A O 1
ATOM 1475 N N . ARG A 1 194 ? -28.405 -3.234 -6.616 1.00 89.69 194 ARG A N 1
ATOM 1476 C CA . ARG A 1 194 ? -29.614 -3.188 -5.773 1.00 89.69 194 ARG A CA 1
ATOM 1477 C C . ARG A 1 194 ? -30.591 -2.085 -6.183 1.00 89.69 194 ARG A C 1
ATOM 1479 O O . ARG A 1 194 ? -31.796 -2.299 -6.117 1.00 89.69 194 ARG A O 1
ATOM 1486 N N . ARG A 1 195 ? -30.092 -0.910 -6.576 1.00 89.31 195 ARG A N 1
ATOM 1487 C CA . ARG A 1 195 ? -30.928 0.246 -6.950 1.00 89.31 195 ARG A CA 1
ATOM 1488 C C . ARG A 1 195 ? -31.569 0.103 -8.324 1.00 89.31 195 ARG A C 1
ATOM 1490 O O . ARG A 1 195 ? -32.721 0.483 -8.496 1.00 89.31 195 ARG A O 1
ATOM 1497 N N . PHE A 1 196 ? -30.817 -0.410 -9.291 1.00 89.38 196 PHE A N 1
ATOM 1498 C CA . PHE A 1 196 ? -31.208 -0.405 -10.702 1.00 89.38 196 PHE A CA 1
ATOM 1499 C C . PHE A 1 196 ? -31.524 -1.802 -11.252 1.00 89.38 196 PHE A C 1
ATOM 1501 O O . PHE A 1 196 ? -32.000 -1.921 -12.383 1.00 89.38 196 PHE A O 1
ATOM 1508 N N . GLY A 1 197 ? -31.280 -2.859 -10.472 1.00 91.69 197 GLY A N 1
ATOM 1509 C CA . GLY A 1 197 ? -31.562 -4.244 -10.840 1.00 91.69 197 GLY A CA 1
ATOM 1510 C C . GLY A 1 197 ? -30.929 -4.634 -12.174 1.00 91.69 197 GLY A C 1
ATOM 1511 O O . GLY A 1 197 ? -29.788 -4.268 -12.482 1.00 91.69 197 GLY A O 1
ATOM 1512 N N . GLN A 1 198 ? -31.715 -5.323 -13.005 1.00 92.69 198 GLN A N 1
ATOM 1513 C CA . GLN A 1 198 ? -31.266 -5.856 -14.291 1.00 92.69 198 GLN A CA 1
ATOM 1514 C C . GLN A 1 198 ? -30.674 -4.786 -15.219 1.00 92.69 198 GLN A C 1
ATOM 1516 O O . GLN A 1 198 ? -29.700 -5.050 -15.919 1.00 92.69 198 GLN A O 1
ATOM 1521 N N . ALA A 1 199 ? -31.194 -3.553 -15.174 1.00 91.25 199 ALA A N 1
ATOM 1522 C CA . ALA A 1 199 ? -30.709 -2.460 -16.015 1.00 91.25 199 ALA A CA 1
ATOM 1523 C C . ALA A 1 199 ? -29.228 -2.137 -15.763 1.00 91.25 199 ALA A C 1
ATOM 1525 O O . ALA A 1 199 ? -28.519 -1.752 -16.691 1.00 91.25 199 ALA A O 1
ATOM 1526 N N . PHE A 1 200 ? -28.744 -2.315 -14.529 1.00 90.50 200 PHE A N 1
ATOM 1527 C CA . PHE A 1 200 ? -27.325 -2.187 -14.211 1.00 90.50 200 PHE A CA 1
ATOM 1528 C C . PHE A 1 200 ? -26.571 -3.501 -14.398 1.00 90.50 200 PHE A C 1
ATOM 1530 O O . PHE A 1 200 ? -25.430 -3.488 -14.864 1.00 90.50 200 PHE A O 1
ATOM 1537 N N . GLU A 1 201 ? -27.169 -4.642 -14.053 1.00 88.44 201 GLU A N 1
ATOM 1538 C CA . GLU A 1 201 ? -26.527 -5.954 -14.192 1.00 88.44 201 GLU A CA 1
ATOM 1539 C C . GLU A 1 201 ? -26.162 -6.275 -15.648 1.00 88.44 201 GLU A C 1
ATOM 1541 O O . GLU A 1 201 ? -25.026 -6.692 -15.899 1.00 88.44 201 GLU A O 1
ATOM 1546 N N . ASP A 1 202 ? -27.033 -5.931 -16.599 1.00 90.69 202 ASP A N 1
ATOM 1547 C CA . ASP A 1 202 ? -26.821 -6.114 -18.041 1.00 90.69 202 ASP A CA 1
ATOM 1548 C C . ASP A 1 202 ? -25.703 -5.232 -18.613 1.00 90.69 202 ASP A C 1
ATOM 1550 O O . ASP A 1 202 ? -25.150 -5.526 -19.680 1.00 90.69 202 ASP A O 1
ATOM 1554 N N . VAL A 1 203 ? -25.317 -4.154 -17.917 1.00 89.19 203 VAL A N 1
ATOM 1555 C CA . VAL A 1 203 ? -24.206 -3.306 -18.360 1.00 89.19 203 VAL A CA 1
ATOM 1556 C C . VAL A 1 203 ? -22.904 -4.119 -18.305 1.00 89.19 203 VAL A C 1
ATOM 1558 O O . VAL A 1 203 ? -22.514 -4.600 -17.237 1.00 89.19 203 VAL A O 1
ATOM 1561 N N . PRO A 1 204 ? -22.168 -4.254 -19.426 1.00 87.94 204 PRO A N 1
ATOM 1562 C CA . PRO A 1 204 ? -20.948 -5.051 -19.455 1.00 87.94 204 PRO A CA 1
ATOM 1563 C C . PRO A 1 204 ? -19.868 -4.517 -18.508 1.00 87.94 204 PRO A C 1
ATOM 1565 O O . PRO A 1 204 ? -19.632 -3.311 -18.459 1.00 87.94 204 PRO A O 1
ATOM 1568 N N . MET A 1 205 ? -19.098 -5.408 -17.871 1.00 83.88 205 MET A N 1
ATOM 1569 C CA . MET A 1 205 ? -18.014 -5.023 -16.944 1.00 83.88 205 MET A CA 1
ATOM 1570 C C . MET A 1 205 ? -16.975 -4.072 -17.550 1.00 83.88 205 MET A C 1
ATOM 1572 O O . MET A 1 205 ? -16.459 -3.213 -16.854 1.00 83.88 205 MET A O 1
ATOM 1576 N N . LYS A 1 206 ? -16.721 -4.118 -18.864 1.00 84.12 206 LYS A N 1
ATOM 1577 C CA . LYS A 1 206 ? -15.836 -3.139 -19.531 1.00 84.12 206 LYS A CA 1
ATOM 1578 C C . LYS A 1 206 ? -16.324 -1.679 -19.423 1.00 84.12 206 LYS A C 1
ATOM 1580 O O . LYS A 1 206 ? -15.548 -0.769 -19.677 1.00 84.12 206 LYS A O 1
ATOM 1585 N N . ARG A 1 207 ? -17.617 -1.467 -19.145 1.00 86.56 207 ARG A N 1
ATOM 1586 C CA . ARG A 1 207 ? -18.265 -0.151 -19.038 1.00 86.56 207 ARG A CA 1
ATOM 1587 C C . ARG A 1 207 ? -18.542 0.277 -17.598 1.00 86.56 207 ARG A C 1
ATOM 1589 O O . ARG A 1 207 ? -18.739 1.467 -17.405 1.00 86.56 207 ARG A O 1
ATOM 1596 N N . LYS A 1 208 ? -18.577 -0.663 -16.645 1.00 87.38 208 LYS A N 1
ATOM 1597 C CA . LYS A 1 208 ? -18.902 -0.398 -15.231 1.00 87.38 208 LYS A CA 1
ATOM 1598 C C . LYS A 1 208 ? -17.853 -0.860 -14.216 1.00 87.38 208 LYS A C 1
ATOM 1600 O O . LYS A 1 208 ? -17.982 -0.560 -13.045 1.00 87.38 208 LYS A O 1
ATOM 1605 N N . GLY A 1 209 ? -16.857 -1.636 -14.637 1.00 83.69 209 GLY A N 1
ATOM 1606 C CA . GLY A 1 209 ? -15.813 -2.191 -13.775 1.00 83.69 209 GLY A CA 1
ATOM 1607 C C . GLY A 1 209 ? -14.609 -1.256 -13.597 1.00 83.69 209 GLY A C 1
ATOM 1608 O O . GLY A 1 209 ? -14.645 -0.109 -14.052 1.00 83.69 209 GLY A O 1
ATOM 1609 N N . PRO A 1 210 ? -13.515 -1.736 -12.984 1.00 80.88 210 PRO A N 1
ATOM 1610 C CA . PRO A 1 210 ? -12.363 -0.909 -12.639 1.00 80.88 210 PRO A CA 1
ATOM 1611 C C . PRO A 1 210 ? -11.737 -0.262 -13.878 1.00 80.88 210 PRO A C 1
ATOM 1613 O O . PRO A 1 210 ? -11.564 -0.912 -14.916 1.00 80.88 210 PRO A O 1
ATOM 1616 N N . GLY A 1 211 ? -11.423 1.031 -13.778 1.00 79.06 211 GLY A N 1
ATOM 1617 C CA . GLY A 1 211 ? -10.869 1.829 -14.877 1.00 79.06 211 GLY A CA 1
ATOM 1618 C C . GLY A 1 211 ? -11.855 2.176 -16.003 1.00 79.06 211 GLY A C 1
ATOM 1619 O O . GLY A 1 211 ? -11.451 2.797 -16.990 1.00 79.06 211 GLY A O 1
ATOM 1620 N N . SER A 1 212 ? -13.131 1.788 -15.889 1.00 85.81 212 SER A N 1
ATOM 1621 C CA . SER A 1 212 ? -14.185 2.233 -16.809 1.00 85.81 212 SER A CA 1
ATOM 1622 C C . SER A 1 212 ? -14.565 3.692 -16.565 1.00 85.81 212 SER A C 1
ATOM 1624 O O . SER A 1 212 ? -14.329 4.224 -15.485 1.00 85.81 212 SER A O 1
ATOM 1626 N N . GLU A 1 213 ? -15.191 4.332 -17.556 1.00 84.44 213 GLU A N 1
ATOM 1627 C CA . GLU A 1 213 ? -15.654 5.717 -17.404 1.00 84.44 213 GLU A CA 1
ATOM 1628 C C . GLU A 1 213 ? -16.648 5.869 -16.250 1.00 84.44 213 GLU A C 1
ATOM 1630 O O . GLU A 1 213 ? -16.568 6.824 -15.496 1.00 84.44 213 GLU A O 1
ATOM 1635 N N . PHE A 1 214 ? -17.505 4.867 -16.039 1.00 86.44 214 PHE A N 1
ATOM 1636 C CA . PHE A 1 214 ? -18.437 4.841 -14.916 1.00 86.44 214 PHE A CA 1
ATOM 1637 C C . PHE A 1 214 ? -17.731 4.925 -13.553 1.00 86.44 214 PHE A C 1
ATOM 1639 O O . PHE A 1 214 ? -18.114 5.738 -12.717 1.00 86.44 214 PHE A O 1
ATOM 1646 N N . MET A 1 215 ? -16.683 4.119 -13.340 1.00 85.44 215 MET A N 1
ATOM 1647 C CA . MET A 1 215 ? -15.914 4.159 -12.089 1.00 85.44 215 MET A CA 1
ATOM 1648 C C . MET A 1 215 ? -15.095 5.442 -11.967 1.00 85.44 215 MET A C 1
ATOM 1650 O O . MET A 1 215 ? -15.029 6.008 -10.886 1.00 85.44 215 MET A O 1
ATOM 1654 N N . LYS A 1 216 ? -14.552 5.961 -13.074 1.00 83.50 216 LYS A N 1
ATOM 1655 C CA . LYS A 1 216 ? -13.871 7.260 -13.056 1.00 83.50 216 LYS A CA 1
ATOM 1656 C C . LYS A 1 216 ? -14.811 8.391 -12.658 1.00 83.50 216 LYS A C 1
ATOM 1658 O O . LYS A 1 216 ? -14.383 9.249 -11.905 1.00 83.50 216 LYS A O 1
ATOM 1663 N N . CYS A 1 217 ? -16.060 8.399 -13.131 1.00 81.69 217 CYS A N 1
ATOM 1664 C CA . CYS A 1 217 ? -17.059 9.384 -12.707 1.00 81.69 217 CYS A CA 1
ATOM 1665 C C . CYS A 1 217 ? -17.357 9.269 -11.207 1.00 81.69 217 CYS A C 1
ATOM 1667 O O . CYS A 1 217 ? -17.440 10.285 -10.532 1.00 81.69 217 CYS A O 1
ATOM 1669 N N . PHE A 1 218 ? -17.464 8.047 -10.676 1.00 81.00 218 PHE A N 1
ATOM 1670 C CA . PHE A 1 218 ? -17.627 7.827 -9.236 1.00 81.00 218 PHE A CA 1
ATOM 1671 C C . PHE A 1 218 ? -16.419 8.322 -8.418 1.00 81.00 218 PHE A C 1
ATOM 1673 O O . PHE A 1 218 ? -16.600 8.892 -7.348 1.00 81.00 218 PHE A O 1
ATOM 1680 N N . GLU A 1 219 ? -15.200 8.129 -8.926 1.00 75.94 219 GLU A N 1
ATOM 1681 C CA . GLU A 1 219 ? -13.955 8.536 -8.263 1.00 75.94 219 GLU A CA 1
ATOM 1682 C C . GLU A 1 219 ? -13.653 10.040 -8.386 1.00 75.94 219 GLU A C 1
ATOM 1684 O O . GLU A 1 219 ? -12.933 10.570 -7.541 1.00 75.94 219 GLU A O 1
ATOM 1689 N N . LYS A 1 220 ? -14.131 10.714 -9.446 1.00 68.81 220 LYS A N 1
ATOM 1690 C CA . LYS A 1 220 ? -13.667 12.064 -9.803 1.00 68.81 220 LYS A CA 1
ATOM 1691 C C . LYS A 1 220 ? -14.429 13.232 -9.213 1.00 68.81 220 LYS A C 1
ATOM 1693 O O . LYS A 1 220 ? -13.759 14.242 -9.116 1.00 68.81 220 LYS A O 1
ATOM 1698 N N . ASP A 1 221 ? -15.729 13.139 -8.926 1.00 60.16 221 ASP A N 1
ATOM 1699 C CA . ASP A 1 221 ? -16.509 14.110 -8.132 1.00 60.16 221 ASP A CA 1
ATOM 1700 C C . ASP A 1 221 ? -18.024 13.879 -8.306 1.00 60.16 221 ASP A C 1
ATOM 1702 O O . ASP A 1 221 ? -18.504 13.417 -9.344 1.00 60.16 221 ASP A O 1
ATOM 1706 N N . TYR A 1 222 ? -18.777 14.224 -7.260 1.00 51.22 222 TYR A N 1
ATOM 1707 C CA . TYR A 1 222 ? -20.232 14.365 -7.262 1.00 51.22 222 TYR A CA 1
ATOM 1708 C C . TYR A 1 222 ? -20.596 15.721 -7.880 1.00 51.22 222 TYR A C 1
ATOM 1710 O O . TYR A 1 222 ? -20.271 16.761 -7.312 1.00 51.22 222 TYR A O 1
ATOM 1718 N N . ASP A 1 223 ? -21.268 15.705 -9.028 1.00 43.19 223 ASP A N 1
ATOM 1719 C CA . ASP A 1 223 ? -21.689 16.903 -9.761 1.00 43.19 223 ASP A CA 1
ATOM 1720 C C . ASP A 1 223 ? -23.190 17.171 -9.521 1.00 43.19 223 ASP A C 1
ATOM 1722 O O . ASP A 1 223 ? -24.026 16.318 -9.843 1.00 43.19 223 ASP A O 1
ATOM 1726 N N . GLU A 1 224 ? -23.538 18.313 -8.915 1.00 41.31 224 GLU A N 1
ATOM 1727 C CA . GLU A 1 224 ? -24.932 18.708 -8.633 1.00 41.31 224 GLU A CA 1
ATOM 1728 C C . GLU A 1 224 ? -25.724 19.107 -9.897 1.00 41.31 224 GLU A C 1
ATOM 1730 O O . GLU A 1 224 ? -26.954 19.023 -9.881 1.00 41.31 224 GLU A O 1
ATOM 1735 N N . ASP A 1 225 ? -25.057 19.469 -10.999 1.00 43.38 225 ASP A N 1
ATOM 1736 C CA . ASP A 1 225 ? -25.686 20.031 -12.201 1.00 43.38 225 ASP A CA 1
ATOM 1737 C C . ASP A 1 225 ? -25.916 18.986 -13.318 1.00 43.38 225 ASP A C 1
ATOM 1739 O O . ASP A 1 225 ? -26.858 19.114 -14.106 1.00 43.38 225 ASP A O 1
ATOM 1743 N N . GLU A 1 226 ? -25.112 17.916 -13.389 1.00 46.53 226 GLU A N 1
ATOM 1744 C CA . GLU A 1 226 ? -25.074 17.006 -14.557 1.00 46.53 226 GLU A CA 1
ATOM 1745 C C . GLU A 1 226 ? -25.913 15.708 -14.465 1.00 46.53 226 GLU A C 1
ATOM 1747 O O . GLU A 1 226 ? -25.812 14.835 -15.330 1.00 46.53 226 GLU A O 1
ATOM 1752 N N . ALA A 1 227 ? -26.781 15.552 -13.460 1.00 39.16 227 ALA A N 1
ATOM 1753 C CA . ALA A 1 227 ? -27.463 14.277 -13.167 1.00 39.16 227 ALA A CA 1
ATOM 1754 C C . ALA A 1 227 ? -26.472 13.124 -12.891 1.00 39.16 227 ALA A C 1
ATOM 1756 O O . ALA A 1 227 ? -26.585 12.010 -13.418 1.00 39.16 227 ALA A O 1
ATOM 1757 N N . SER A 1 228 ? -25.517 13.393 -11.999 1.00 49.97 228 SER A N 1
ATOM 1758 C CA . SER A 1 228 ? -24.758 12.362 -11.296 1.00 49.97 228 SER A CA 1
ATOM 1759 C C . SER A 1 228 ? -25.700 11.477 -10.456 1.00 49.97 228 SER A C 1
ATOM 1761 O O . SER A 1 228 ? -26.809 11.872 -10.077 1.00 49.97 228 SER A O 1
ATOM 1763 N N . VAL A 1 229 ? -25.299 10.234 -10.163 1.00 53.19 229 VAL A N 1
ATOM 1764 C CA . VAL A 1 229 ? -26.032 9.421 -9.182 1.00 53.19 229 VAL A CA 1
ATOM 1765 C C . VAL A 1 229 ? -25.867 10.115 -7.838 1.00 53.19 229 VAL A C 1
ATOM 1767 O O . VAL A 1 229 ? -24.810 9.994 -7.226 1.00 53.19 229 VAL A O 1
ATOM 1770 N N . MET A 1 230 ? -26.910 10.810 -7.374 1.00 61.44 230 MET A N 1
ATOM 1771 C CA . MET A 1 230 ? -26.939 11.373 -6.029 1.00 61.44 230 MET A CA 1
ATOM 1772 C C . MET A 1 230 ? -26.826 10.240 -4.994 1.00 61.44 230 MET A C 1
ATOM 1774 O O . MET A 1 230 ? -27.817 9.637 -4.570 1.00 61.44 230 MET A O 1
ATOM 1778 N N . LEU A 1 231 ? -25.600 9.876 -4.628 1.00 73.12 231 LEU A N 1
ATOM 1779 C CA . LEU A 1 231 ? -25.311 9.128 -3.419 1.00 73.12 231 LEU A CA 1
ATOM 1780 C C . LEU A 1 231 ? -25.514 10.074 -2.246 1.00 73.12 231 LEU A C 1
ATOM 1782 O O . LEU A 1 231 ? -24.821 11.077 -2.103 1.00 73.12 231 LEU A O 1
ATOM 1786 N N . SER A 1 232 ? -26.479 9.754 -1.393 1.00 81.31 232 SER A N 1
ATOM 1787 C CA . SER A 1 232 ? -26.611 10.483 -0.143 1.00 81.31 232 SER A CA 1
ATOM 1788 C C . SER A 1 232 ? -25.344 10.286 0.692 1.00 81.31 232 SER A C 1
ATOM 1790 O O . SER A 1 232 ? -24.658 9.268 0.574 1.00 81.31 232 SER A O 1
ATOM 1792 N N . LYS A 1 233 ? -25.073 11.216 1.613 1.00 80.75 233 LYS A N 1
ATOM 1793 C CA . LYS A 1 233 ? -24.024 11.036 2.628 1.00 80.75 233 LYS A CA 1
ATOM 1794 C C . LYS A 1 233 ? -24.111 9.657 3.299 1.00 80.75 233 LYS A C 1
ATOM 1796 O O . LYS A 1 233 ? -23.095 8.999 3.468 1.00 80.75 233 LYS A O 1
ATOM 1801 N N . ARG A 1 234 ? -25.333 9.201 3.596 1.00 84.75 234 ARG A N 1
ATOM 1802 C CA . ARG A 1 234 ? -25.591 7.887 4.192 1.00 84.75 234 ARG A CA 1
ATOM 1803 C C . ARG A 1 234 ? -25.159 6.735 3.289 1.00 84.75 234 ARG A C 1
ATOM 1805 O O . ARG A 1 234 ? -24.663 5.736 3.792 1.00 84.75 234 ARG A O 1
ATOM 1812 N N . ASP A 1 235 ? -25.357 6.853 1.978 1.00 87.25 235 ASP A N 1
ATOM 1813 C CA . ASP A 1 235 ? -24.888 5.831 1.043 1.00 87.25 235 ASP A CA 1
ATOM 1814 C C . ASP A 1 235 ? -23.370 5.752 1.067 1.00 87.25 235 ASP A C 1
ATOM 1816 O O . ASP A 1 235 ? -22.841 4.666 1.259 1.00 87.25 235 ASP A O 1
ATOM 1820 N N . LEU A 1 236 ? -22.685 6.894 0.944 1.00 85.38 236 LEU A N 1
ATOM 1821 C CA . LEU A 1 236 ? -21.224 6.954 1.016 1.00 85.38 236 LEU A CA 1
ATOM 1822 C C . LEU A 1 236 ? -20.703 6.381 2.339 1.00 85.38 236 LEU A C 1
ATOM 1824 O O . LEU A 1 236 ? -19.806 5.547 2.321 1.00 85.38 236 LEU A O 1
ATOM 1828 N N . GLU A 1 237 ? -21.306 6.743 3.472 1.00 86.75 237 GLU A N 1
ATOM 1829 C CA . GLU A 1 237 ? -20.975 6.158 4.777 1.00 86.75 237 GLU A CA 1
ATOM 1830 C C . GLU A 1 237 ? -21.143 4.633 4.758 1.00 86.75 237 GLU A C 1
ATOM 1832 O O . GLU A 1 237 ? -20.196 3.916 5.063 1.00 86.75 237 GLU A O 1
ATOM 1837 N N . CYS A 1 238 ? -22.273 4.112 4.272 1.00 89.75 238 CYS A N 1
ATOM 1838 C CA . CYS A 1 238 ? -22.503 2.667 4.161 1.00 89.75 238 CYS A CA 1
ATOM 1839 C C . CYS A 1 238 ? -21.513 1.946 3.225 1.00 89.75 238 CYS A C 1
ATOM 1841 O O . CYS A 1 238 ? -21.290 0.746 3.393 1.00 89.75 238 CYS A O 1
ATOM 1843 N N . LEU A 1 239 ? -20.930 2.634 2.235 1.00 90.69 239 LEU A N 1
ATOM 1844 C CA . LEU A 1 239 ? -19.887 2.061 1.377 1.00 90.69 239 LEU A CA 1
ATOM 1845 C C . LEU A 1 239 ? -18.551 1.911 2.121 1.00 90.69 239 LEU A C 1
ATOM 1847 O O . LEU A 1 239 ? -17.837 0.934 1.884 1.00 90.69 239 LEU A O 1
ATOM 1851 N N . PHE A 1 240 ? -18.220 2.865 2.996 1.00 91.44 240 PHE A N 1
ATOM 1852 C CA . PHE A 1 240 ? -16.929 2.952 3.686 1.00 91.44 240 PHE A CA 1
ATOM 1853 C C . PHE A 1 240 ? -16.924 2.251 5.050 1.00 91.44 240 PHE A C 1
ATOM 1855 O O . PHE A 1 240 ? -15.932 1.604 5.382 1.00 91.44 240 PHE A O 1
ATOM 1862 N N . GLU A 1 241 ? -18.001 2.362 5.832 1.00 93.19 241 GLU A N 1
ATOM 1863 C CA . GLU A 1 241 ? -18.102 1.876 7.217 1.00 93.19 241 GLU A CA 1
ATOM 1864 C C . GLU A 1 241 ? -17.643 0.422 7.392 1.00 93.19 241 GLU A C 1
ATOM 1866 O O . GLU A 1 241 ? -16.783 0.194 8.243 1.00 93.19 241 GLU A O 1
ATOM 1871 N N . PRO A 1 242 ? -18.089 -0.561 6.578 1.00 91.38 242 PRO A N 1
ATOM 1872 C CA . PRO A 1 242 ? -17.646 -1.945 6.749 1.00 91.38 242 PRO A CA 1
ATOM 1873 C C . PRO A 1 242 ? -16.127 -2.101 6.600 1.00 91.38 242 PRO A C 1
ATOM 1875 O O . PRO A 1 242 ? -15.493 -2.815 7.375 1.00 91.38 242 PRO A O 1
ATOM 1878 N N . VAL A 1 243 ? -15.543 -1.384 5.634 1.00 91.44 243 VAL A N 1
ATOM 1879 C CA . VAL A 1 243 ? -14.105 -1.419 5.330 1.00 91.44 243 VAL A CA 1
ATOM 1880 C C . VAL A 1 243 ? -13.308 -0.757 6.453 1.00 91.44 243 VAL A C 1
ATOM 1882 O O . VAL A 1 243 ? -12.303 -1.293 6.918 1.00 91.44 243 VAL A O 1
ATOM 1885 N N . VAL A 1 244 ? -13.774 0.401 6.922 1.00 93.94 244 VAL A N 1
ATOM 1886 C CA . VAL A 1 244 ? -13.148 1.147 8.018 1.00 93.94 244 VAL A CA 1
ATOM 1887 C C . VAL A 1 244 ? -13.237 0.374 9.334 1.00 93.94 244 VAL A C 1
ATOM 1889 O O . VAL A 1 244 ? -12.257 0.323 10.076 1.00 93.94 244 VAL A O 1
ATOM 1892 N N . ASP A 1 245 ? -14.354 -0.293 9.611 1.00 93.25 245 ASP A N 1
ATOM 1893 C CA . ASP A 1 245 ? -14.508 -1.134 10.797 1.00 93.25 245 ASP A CA 1
ATOM 1894 C C . ASP A 1 245 ? -13.556 -2.336 10.784 1.00 93.25 245 ASP A C 1
ATOM 1896 O O . ASP A 1 245 ? -12.986 -2.680 11.826 1.00 93.25 245 ASP A O 1
ATOM 1900 N N . ASP A 1 246 ? -13.364 -2.979 9.628 1.00 90.81 246 ASP A N 1
ATOM 1901 C CA . ASP A 1 246 ? -12.380 -4.055 9.464 1.00 90.81 246 ASP A CA 1
ATOM 1902 C C . ASP A 1 246 ? -10.956 -3.536 9.733 1.00 90.81 246 ASP A C 1
ATOM 1904 O O . ASP A 1 246 ? -10.219 -4.135 10.525 1.00 90.81 246 ASP A O 1
ATOM 1908 N N . ILE A 1 247 ? -10.615 -2.363 9.184 1.00 92.50 247 ILE A N 1
ATOM 1909 C CA . ILE A 1 247 ? -9.340 -1.667 9.417 1.00 92.50 247 ILE A CA 1
ATOM 1910 C C . ILE A 1 247 ? -9.116 -1.374 10.907 1.00 92.50 247 ILE A C 1
ATOM 1912 O O . ILE A 1 247 ? -8.060 -1.695 11.457 1.00 92.50 247 ILE A O 1
ATOM 1916 N N . LEU A 1 248 ? -10.103 -0.803 11.600 1.00 94.12 248 LEU A N 1
ATOM 1917 C CA . LEU A 1 248 ? -9.996 -0.481 13.027 1.00 94.12 248 LEU A CA 1
ATOM 1918 C C . LEU A 1 248 ? -9.868 -1.738 13.898 1.00 94.12 248 LEU A C 1
ATOM 1920 O O . LEU A 1 248 ? -9.151 -1.734 14.910 1.00 94.12 248 LEU A O 1
ATOM 1924 N N . ARG A 1 249 ? -10.540 -2.831 13.512 1.00 91.69 249 ARG A N 1
ATOM 1925 C CA . ARG A 1 249 ? -10.431 -4.131 14.185 1.00 91.69 249 ARG A CA 1
ATOM 1926 C C . ARG A 1 249 ? -9.043 -4.741 14.010 1.00 91.69 249 ARG A C 1
ATOM 1928 O O . ARG A 1 249 ? -8.485 -5.203 15.012 1.00 91.69 249 ARG A O 1
ATOM 1935 N N . LEU A 1 250 ? -8.472 -4.691 12.805 1.00 90.44 250 LEU A N 1
ATOM 1936 C CA . LEU A 1 250 ? -7.090 -5.101 12.547 1.00 90.44 250 LEU A CA 1
ATOM 1937 C C . LEU A 1 250 ? -6.113 -4.233 13.345 1.00 90.44 250 LEU A C 1
ATOM 1939 O O . LEU A 1 250 ? -5.347 -4.766 14.143 1.00 90.44 250 LEU A O 1
ATOM 1943 N N . LEU A 1 251 ? -6.217 -2.905 13.272 1.00 91.88 251 LEU A N 1
ATOM 1944 C CA . LEU A 1 251 ? -5.368 -1.983 14.039 1.00 91.88 251 LEU A CA 1
ATOM 1945 C C . LEU A 1 251 ? -5.357 -2.323 15.538 1.00 91.88 251 LEU A C 1
ATOM 1947 O O . LEU A 1 251 ? -4.304 -2.476 16.160 1.00 91.88 251 LEU A O 1
ATOM 1951 N N . SER A 1 252 ? -6.543 -2.546 16.103 1.00 91.69 252 SER A N 1
ATOM 1952 C CA . SER A 1 252 ? -6.710 -2.925 17.509 1.00 91.69 252 SER A CA 1
ATOM 1953 C C . SER A 1 252 ? -6.171 -4.329 17.820 1.00 91.69 252 SER A C 1
ATOM 1955 O O . SER A 1 252 ? -5.792 -4.619 18.956 1.00 91.69 252 SER A O 1
ATOM 1957 N N . GLN A 1 253 ? -6.162 -5.249 16.854 1.00 89.38 253 GLN A N 1
ATOM 1958 C CA . GLN A 1 253 ? -5.534 -6.562 16.991 1.00 89.38 253 GLN A CA 1
ATOM 1959 C C . GLN A 1 253 ? -4.008 -6.459 16.981 1.00 89.38 253 GLN A C 1
ATOM 1961 O O . GLN A 1 253 ? -3.393 -7.043 17.873 1.00 89.38 253 GLN A O 1
ATOM 1966 N N . GLN A 1 254 ? -3.414 -5.680 16.070 1.00 89.50 254 GLN A N 1
ATOM 1967 C CA . GLN A 1 254 ? -1.961 -5.496 16.013 1.00 89.50 254 GLN A CA 1
ATOM 1968 C C . GLN A 1 254 ? -1.428 -4.935 17.328 1.00 89.50 254 GLN A C 1
ATOM 1970 O O . GLN A 1 254 ? -0.501 -5.492 17.917 1.00 89.50 254 GLN A O 1
ATOM 1975 N N . VAL A 1 255 ? -2.072 -3.881 17.842 1.00 88.69 255 VAL A N 1
ATOM 1976 C CA . VAL A 1 255 ? -1.672 -3.275 19.117 1.00 88.69 255 VAL A CA 1
ATOM 1977 C C . VAL A 1 255 ? -1.767 -4.295 20.252 1.00 88.69 255 VAL A C 1
ATOM 1979 O O . VAL A 1 255 ? -0.810 -4.458 21.003 1.00 88.69 255 VAL A O 1
ATOM 1982 N N . ARG A 1 256 ? -2.854 -5.074 20.350 1.00 86.75 256 ARG A N 1
ATOM 1983 C CA . ARG A 1 256 ? -2.981 -6.131 21.374 1.00 86.75 256 ARG A CA 1
ATOM 1984 C C . ARG A 1 256 ? -1.915 -7.226 21.254 1.00 86.75 256 ARG A C 1
ATOM 1986 O O . ARG A 1 256 ? -1.450 -7.711 22.286 1.00 86.75 256 ARG A O 1
ATOM 1993 N N . SER A 1 257 ? -1.538 -7.627 20.042 1.00 85.31 257 SER A N 1
ATOM 1994 C CA . SER A 1 257 ? -0.466 -8.606 19.815 1.00 85.31 257 SER A CA 1
ATOM 1995 C C . SER A 1 257 ? 0.879 -8.080 20.319 1.00 85.31 257 SER A C 1
ATOM 1997 O O . SER A 1 257 ? 1.567 -8.787 21.059 1.00 85.31 257 SER A O 1
ATOM 1999 N N . ALA A 1 258 ? 1.195 -6.815 20.027 1.00 83.38 258 ALA A N 1
ATOM 2000 C CA . ALA A 1 258 ? 2.397 -6.152 20.527 1.00 83.38 258 ALA A CA 1
ATOM 2001 C C . ALA A 1 258 ? 2.431 -6.084 22.066 1.00 83.38 258 ALA A C 1
ATOM 2003 O O . ALA A 1 258 ? 3.468 -6.357 22.673 1.00 83.38 258 ALA A O 1
ATOM 2004 N N . LEU A 1 259 ? 1.291 -5.791 22.714 1.00 78.88 259 LEU A N 1
ATOM 2005 C CA . LEU A 1 259 ? 1.173 -5.781 24.182 1.00 78.88 259 LEU A CA 1
ATOM 2006 C C . LEU A 1 259 ? 1.495 -7.153 24.797 1.00 78.88 259 LEU A C 1
ATOM 2008 O O . LEU A 1 259 ? 2.232 -7.244 25.777 1.00 78.88 259 LEU A O 1
ATOM 2012 N N . ARG A 1 260 ? 0.946 -8.232 24.223 1.00 76.12 260 ARG A N 1
ATOM 2013 C CA . ARG A 1 260 ? 1.107 -9.597 24.752 1.00 76.12 260 ARG A CA 1
ATOM 2014 C C . ARG A 1 260 ? 2.531 -10.126 24.598 1.00 76.12 260 ARG A C 1
ATOM 2016 O O . ARG A 1 260 ? 3.012 -10.811 25.496 1.00 76.12 260 ARG A O 1
ATOM 2023 N N . GLY A 1 261 ? 3.201 -9.804 23.491 1.00 65.69 261 GLY A N 1
ATOM 2024 C CA . GLY A 1 261 ? 4.589 -10.211 23.247 1.00 65.69 261 GLY A CA 1
ATOM 2025 C C . GLY A 1 261 ? 5.607 -9.527 24.170 1.00 65.69 261 GLY A C 1
ATOM 2026 O O . GLY A 1 261 ? 6.640 -10.113 24.484 1.00 65.69 261 GLY A O 1
ATOM 2027 N N . ASN A 1 262 ? 5.297 -8.321 24.663 1.00 62.00 262 ASN A N 1
ATOM 2028 C CA . ASN A 1 262 ? 6.229 -7.461 25.403 1.00 62.00 262 ASN A CA 1
ATOM 2029 C C . ASN A 1 262 ? 6.056 -7.438 26.931 1.00 62.00 262 ASN A C 1
ATOM 2031 O O . ASN A 1 262 ? 6.708 -6.631 27.599 1.00 62.00 262 ASN A O 1
ATOM 2035 N N . ALA A 1 263 ? 5.266 -8.348 27.512 1.00 50.12 263 ALA A N 1
ATOM 2036 C CA . ALA A 1 263 ? 4.952 -8.403 28.950 1.00 50.12 263 ALA A CA 1
ATOM 2037 C C . ALA A 1 263 ? 6.167 -8.533 29.910 1.00 50.12 263 ALA A C 1
ATOM 2039 O O . ALA A 1 263 ? 5.989 -8.583 31.122 1.00 50.12 263 ALA A O 1
ATOM 2040 N N . LYS A 1 264 ? 7.408 -8.590 29.403 1.00 44.53 264 LYS A N 1
ATOM 2041 C CA . LYS A 1 264 ? 8.644 -8.666 30.203 1.00 44.53 264 LYS A CA 1
ATOM 2042 C C . LYS A 1 264 ? 9.562 -7.438 30.124 1.00 44.53 264 LYS A C 1
ATOM 2044 O O . LYS A 1 264 ? 10.616 -7.477 30.754 1.00 44.53 264 LYS A O 1
ATOM 2049 N N . ARG A 1 265 ? 9.240 -6.3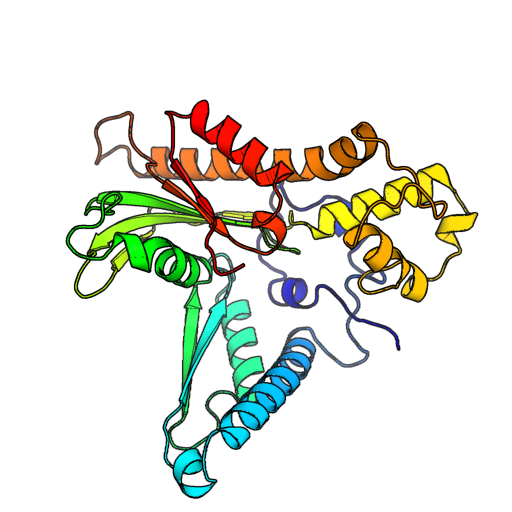74 29.370 1.00 48.72 265 ARG A N 1
ATOM 2050 C CA . ARG A 1 265 ? 10.230 -5.305 29.102 1.00 48.72 265 ARG A CA 1
ATOM 2051 C C . ARG A 1 265 ? 9.825 -3.849 29.335 1.00 48.72 265 ARG A C 1
ATOM 2053 O O . ARG A 1 265 ? 10.722 -3.016 29.262 1.00 48.72 265 ARG A O 1
ATOM 2060 N N . ILE A 1 266 ? 8.561 -3.496 29.586 1.00 47.59 266 ILE A N 1
ATOM 2061 C CA . ILE A 1 266 ? 8.151 -2.077 29.546 1.00 47.59 266 ILE A CA 1
ATOM 2062 C C . ILE A 1 266 ? 7.051 -1.783 30.580 1.00 47.59 266 ILE A C 1
ATOM 2064 O O . ILE A 1 266 ? 6.096 -2.546 30.689 1.00 47.59 266 ILE A O 1
ATOM 2068 N N . ASN A 1 267 ? 7.197 -0.678 31.326 1.00 48.41 267 ASN A N 1
ATOM 2069 C CA . ASN A 1 267 ? 6.145 -0.116 32.179 1.00 48.41 267 ASN A CA 1
ATOM 2070 C C . ASN A 1 267 ? 4.883 0.160 31.348 1.00 48.41 267 ASN A C 1
ATOM 2072 O O . ASN A 1 267 ? 4.950 0.728 30.258 1.00 48.41 267 ASN A O 1
ATOM 2076 N N . GLU A 1 268 ? 3.741 -0.262 31.879 1.00 49.09 268 GLU A N 1
ATOM 2077 C CA . GLU A 1 268 ? 2.422 -0.141 31.265 1.00 49.09 268 GLU A CA 1
ATOM 2078 C C . GLU A 1 268 ? 2.105 1.321 30.870 1.00 49.09 268 GLU A C 1
ATOM 2080 O O . GLU A 1 268 ? 2.443 2.244 31.607 1.00 49.09 268 GLU A O 1
ATOM 2085 N N . ILE A 1 269 ? 1.414 1.496 29.726 1.00 46.50 269 ILE A N 1
ATOM 2086 C CA . ILE A 1 269 ? 0.619 2.671 29.270 1.00 46.50 269 ILE A CA 1
ATOM 2087 C C . ILE A 1 269 ? 1.097 3.452 28.017 1.00 46.50 269 ILE A C 1
ATOM 2089 O O . ILE A 1 269 ? 0.242 4.026 27.352 1.00 46.50 269 ILE A O 1
ATOM 2093 N N . TYR A 1 270 ? 2.349 3.383 27.541 1.00 53.31 270 TYR A N 1
ATOM 2094 C CA . TYR A 1 270 ? 2.763 4.150 26.331 1.00 53.31 270 TYR A CA 1
ATOM 2095 C C . TYR A 1 270 ? 3.417 3.300 25.233 1.00 53.31 270 TYR A C 1
ATOM 2097 O O . TYR A 1 270 ? 4.585 3.477 24.899 1.00 53.31 270 TYR A O 1
ATOM 2105 N N . ILE A 1 271 ? 2.674 2.340 24.671 1.00 65.81 271 ILE A N 1
ATOM 2106 C CA . ILE A 1 271 ? 3.239 1.374 23.710 1.00 65.81 271 ILE A CA 1
ATOM 2107 C C . ILE A 1 271 ? 3.203 1.851 22.259 1.00 65.81 271 ILE A C 1
ATOM 2109 O O . ILE A 1 271 ? 4.028 1.388 21.485 1.00 65.81 271 ILE A O 1
ATOM 2113 N N . LEU A 1 272 ? 2.346 2.796 21.876 1.00 73.56 272 LEU A N 1
ATOM 2114 C CA . LEU A 1 272 ? 2.315 3.336 20.515 1.00 73.56 272 LEU A CA 1
ATOM 2115 C C . LEU A 1 272 ? 2.255 4.861 20.564 1.00 73.56 272 LEU A C 1
ATOM 2117 O O . LEU A 1 272 ? 1.271 5.418 21.035 1.00 73.56 272 LEU A O 1
ATOM 2121 N N . GLY A 1 273 ? 3.311 5.530 20.099 1.00 79.62 273 GLY A N 1
ATOM 2122 C CA . GLY A 1 273 ? 3.374 6.996 20.083 1.00 79.62 273 GLY A CA 1
ATOM 2123 C C . GLY A 1 273 ? 2.915 7.603 18.758 1.00 79.62 273 GLY A C 1
ATOM 2124 O O . GLY A 1 273 ? 2.432 8.737 18.728 1.00 79.62 273 GLY A O 1
ATOM 2125 N N . LEU A 1 274 ? 3.049 6.845 17.666 1.00 89.50 274 LEU A N 1
ATOM 2126 C CA . LEU A 1 274 ? 2.856 7.350 16.314 1.00 89.50 274 LEU A CA 1
ATOM 2127 C C . LEU A 1 274 ? 2.259 6.294 15.382 1.00 89.50 274 LEU A C 1
ATOM 2129 O O . LEU A 1 274 ? 2.837 5.228 15.197 1.00 89.50 274 LEU A O 1
ATOM 2133 N N . VAL A 1 275 ? 1.147 6.631 14.735 1.00 93.19 275 VAL A N 1
ATOM 2134 C CA . VAL A 1 275 ? 0.610 5.921 13.570 1.00 93.19 275 VAL A CA 1
ATOM 2135 C C . VAL A 1 275 ? 0.989 6.693 12.312 1.00 93.19 275 VAL A C 1
ATOM 2137 O O . VAL A 1 275 ? 0.702 7.886 12.201 1.00 93.19 275 VAL A O 1
ATOM 2140 N N . VAL A 1 276 ? 1.599 6.012 11.350 1.00 93.62 276 VAL A N 1
ATOM 2141 C CA . VAL A 1 276 ? 1.865 6.535 10.010 1.00 93.62 276 VAL A CA 1
ATOM 2142 C C . VAL A 1 276 ? 0.889 5.874 9.048 1.00 93.62 276 VAL A C 1
ATOM 2144 O O . VAL A 1 276 ? 1.001 4.682 8.772 1.00 93.62 276 VAL A O 1
ATOM 2147 N N . LEU A 1 277 ? -0.072 6.649 8.553 1.00 93.94 277 LEU A N 1
ATOM 2148 C CA . LEU A 1 277 ? -1.033 6.213 7.549 1.00 93.94 277 LEU A CA 1
ATOM 2149 C C . LEU A 1 277 ? -0.436 6.412 6.149 1.00 93.94 277 LEU A C 1
ATOM 2151 O O . LEU A 1 277 ? -0.057 7.530 5.783 1.00 93.94 277 LEU A O 1
ATOM 2155 N N . VAL A 1 278 ? -0.345 5.325 5.385 1.00 92.69 278 VAL A N 1
ATOM 2156 C CA . VAL A 1 278 ? 0.173 5.298 4.009 1.00 92.69 278 VAL A CA 1
ATOM 2157 C C . VAL A 1 278 ? -0.761 4.512 3.085 1.00 92.69 278 VAL A C 1
ATOM 2159 O O . VAL A 1 278 ? -1.798 4.011 3.523 1.00 92.69 278 VAL A O 1
ATOM 2162 N N . GLY A 1 279 ? -0.406 4.449 1.802 1.00 88.75 279 GLY A N 1
ATOM 2163 C CA . GLY A 1 279 ? -1.189 3.773 0.775 1.00 88.75 279 GLY A CA 1
ATOM 2164 C C . GLY A 1 279 ? -2.282 4.662 0.182 1.00 88.75 279 GLY A C 1
ATOM 2165 O O . GLY A 1 279 ? -2.686 5.672 0.762 1.00 88.75 279 GLY A O 1
ATOM 2166 N N . GLY A 1 280 ? -2.767 4.287 -1.005 1.00 86.88 280 GLY A N 1
ATOM 2167 C CA . GLY A 1 280 ? -3.747 5.084 -1.751 1.00 86.88 280 GLY A CA 1
ATOM 2168 C C . GLY A 1 280 ? -5.047 5.324 -0.979 1.00 86.88 280 GLY A C 1
ATOM 2169 O O . GLY A 1 280 ? -5.574 6.431 -1.012 1.00 86.88 280 GLY A O 1
ATOM 2170 N N . PHE A 1 281 ? -5.537 4.340 -0.216 1.00 89.62 281 PHE A N 1
ATOM 2171 C CA . PHE A 1 281 ? -6.708 4.532 0.645 1.00 89.62 281 PHE A CA 1
ATOM 2172 C C . PHE A 1 281 ? -6.374 5.345 1.907 1.00 89.62 281 PHE A C 1
ATOM 2174 O O . PHE A 1 281 ? -7.236 6.047 2.434 1.00 89.62 281 PHE A O 1
ATOM 2181 N N . GLY A 1 282 ? -5.113 5.348 2.349 1.00 89.00 282 GLY A N 1
ATOM 2182 C CA . GLY A 1 282 ? -4.617 6.215 3.421 1.00 89.00 282 GLY A CA 1
ATOM 2183 C C . GLY A 1 282 ? -4.784 7.721 3.158 1.00 89.00 282 GLY A C 1
ATOM 2184 O O . GLY A 1 282 ? -4.834 8.512 4.106 1.00 89.00 282 GLY A O 1
ATOM 2185 N N . SER A 1 283 ? -4.948 8.126 1.894 1.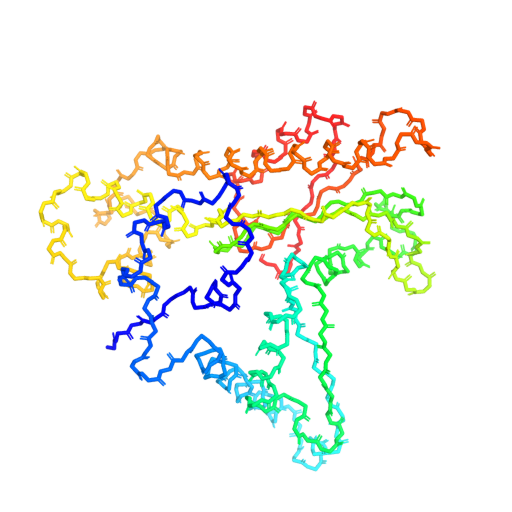00 87.25 283 SER A N 1
ATOM 2186 C CA . SER A 1 283 ? -5.278 9.506 1.511 1.00 87.25 283 SER A CA 1
ATOM 2187 C C . SER A 1 283 ? -6.721 9.918 1.858 1.00 87.25 283 SER A C 1
ATOM 2189 O O . SER A 1 283 ? -7.012 11.108 1.941 1.00 87.25 283 SER A O 1
ATOM 2191 N N . SER A 1 284 ? -7.623 8.965 2.133 1.00 88.31 284 SER A N 1
ATOM 2192 C CA . SER A 1 284 ? -9.039 9.232 2.417 1.00 88.31 284 SER A CA 1
ATOM 2193 C C . SER A 1 284 ? -9.243 9.979 3.736 1.00 88.31 284 SER A C 1
ATOM 2195 O O . SER A 1 284 ? -8.823 9.515 4.803 1.00 88.31 284 SER A O 1
ATOM 2197 N N . ASP A 1 285 ? -9.928 11.125 3.688 1.00 89.00 285 ASP A N 1
ATOM 2198 C CA . ASP A 1 285 ? -10.285 11.924 4.873 1.00 89.00 285 ASP A CA 1
ATOM 2199 C C . ASP A 1 285 ? -11.269 11.218 5.795 1.00 89.00 285 ASP A C 1
ATOM 2201 O O . ASP A 1 285 ? -11.138 11.313 7.016 1.00 89.00 285 ASP A O 1
ATOM 2205 N N . TYR A 1 286 ? -12.182 10.429 5.229 1.00 89.88 286 TYR A N 1
ATOM 2206 C CA . TYR A 1 286 ? -13.084 9.594 6.012 1.00 89.88 286 TYR A CA 1
ATOM 2207 C C . TYR A 1 286 ? -12.300 8.570 6.846 1.00 89.88 286 TYR A C 1
ATOM 2209 O O . TYR A 1 286 ? -12.477 8.485 8.064 1.00 89.88 286 TYR A O 1
ATOM 2217 N N . LEU A 1 287 ? -11.361 7.852 6.214 1.00 92.19 287 LEU A N 1
ATOM 2218 C CA . LEU A 1 287 ? -10.503 6.898 6.916 1.00 92.19 287 LEU A CA 1
ATOM 2219 C C . LEU A 1 287 ? -9.638 7.599 7.969 1.00 92.19 287 LEU A C 1
ATOM 2221 O O . LEU A 1 287 ? -9.587 7.157 9.114 1.00 92.19 287 LEU A O 1
ATOM 2225 N N . LYS A 1 288 ? -8.985 8.712 7.619 1.00 93.38 288 LYS A N 1
ATOM 2226 C CA . LYS A 1 288 ? -8.134 9.454 8.561 1.00 93.38 288 LYS A CA 1
ATOM 2227 C C . LYS A 1 288 ? -8.908 9.951 9.773 1.00 93.38 288 LYS A C 1
ATOM 2229 O O . LYS A 1 288 ? -8.411 9.794 10.882 1.00 93.38 288 LYS A O 1
ATOM 2234 N N . GLY A 1 289 ? -10.118 10.477 9.585 1.00 94.44 289 GLY A N 1
ATOM 2235 C CA . GLY A 1 289 ? -10.984 10.889 10.688 1.00 94.44 289 GLY A CA 1
ATOM 2236 C C . GLY A 1 289 ? -11.322 9.729 11.629 1.00 94.44 289 GLY A C 1
ATOM 2237 O O . GLY A 1 289 ? -11.270 9.887 12.850 1.00 94.44 289 GLY A O 1
ATOM 2238 N N . ALA A 1 290 ? -11.590 8.540 11.081 1.00 95.75 290 ALA A N 1
ATOM 2239 C CA . ALA A 1 290 ? -11.830 7.338 11.876 1.00 95.75 290 ALA A CA 1
ATOM 2240 C C . ALA A 1 290 ? -10.578 6.879 12.648 1.00 95.75 290 ALA A C 1
ATOM 2242 O O . ALA A 1 290 ? -10.671 6.573 13.840 1.00 95.75 290 ALA A O 1
ATOM 2243 N N . ILE A 1 291 ? -9.401 6.885 12.007 1.00 96.12 291 ILE A N 1
ATOM 2244 C CA . ILE A 1 291 ? -8.125 6.565 12.667 1.00 96.12 291 ILE A CA 1
ATOM 2245 C C . ILE A 1 291 ? -7.798 7.594 13.756 1.00 96.12 291 ILE A C 1
ATOM 2247 O O . ILE A 1 291 ? -7.397 7.205 14.848 1.00 96.12 291 ILE A O 1
ATOM 2251 N N . ASP A 1 292 ? -8.018 8.887 13.519 1.00 95.62 292 ASP A N 1
ATOM 2252 C CA . ASP A 1 292 ? -7.800 9.938 14.520 1.00 95.62 292 ASP A CA 1
ATOM 2253 C C . ASP A 1 292 ? -8.713 9.769 15.732 1.00 95.62 292 ASP A C 1
ATOM 2255 O O . ASP A 1 292 ? -8.253 9.841 16.873 1.00 95.62 292 ASP A O 1
ATOM 2259 N N . ALA A 1 293 ? -9.995 9.478 15.503 1.00 96.44 293 ALA A N 1
ATOM 2260 C CA . ALA A 1 293 ? -10.936 9.191 16.576 1.00 96.44 293 ALA A CA 1
ATOM 2261 C C . ALA A 1 293 ? -10.523 7.945 17.375 1.00 96.44 293 ALA A C 1
ATOM 2263 O O . ALA A 1 293 ? -10.654 7.919 18.602 1.00 96.44 293 ALA A O 1
ATOM 2264 N N . TRP A 1 294 ? -10.004 6.916 16.698 1.00 95.31 294 TRP A N 1
ATOM 2265 C CA . TRP A 1 294 ? -9.454 5.735 17.354 1.00 95.31 294 TRP A CA 1
ATOM 2266 C C . TRP A 1 294 ? -8.209 6.080 18.182 1.00 95.31 294 TRP A C 1
ATOM 2268 O O . TRP A 1 294 ? -8.147 5.739 19.362 1.00 95.31 294 TRP A O 1
ATOM 2278 N N . CYS A 1 295 ? -7.258 6.822 17.620 1.00 93.50 295 CYS A N 1
ATOM 2279 C CA . CYS A 1 295 ? -6.038 7.265 18.292 1.00 93.50 295 CYS A CA 1
ATOM 2280 C C . CYS A 1 295 ? -6.324 8.128 19.531 1.00 93.50 295 CYS A C 1
ATOM 2282 O O . CYS A 1 295 ? -5.725 7.912 20.587 1.00 93.50 295 CYS A O 1
ATOM 2284 N N . ALA A 1 296 ? -7.284 9.054 19.441 1.00 92.50 296 ALA A N 1
ATOM 2285 C CA . ALA A 1 296 ? -7.711 9.895 20.557 1.00 92.50 296 ALA A CA 1
ATOM 2286 C C . ALA A 1 296 ? -8.266 9.062 21.725 1.00 92.50 296 ALA A C 1
ATOM 2288 O O . ALA A 1 296 ? -7.941 9.322 22.883 1.00 92.50 296 ALA A O 1
ATOM 2289 N N . LYS A 1 297 ? -9.049 8.017 21.424 1.00 91.50 297 LYS A N 1
ATOM 2290 C CA . LYS A 1 297 ? -9.597 7.090 22.429 1.00 91.50 297 LYS A CA 1
ATOM 2291 C C . LYS A 1 297 ? -8.545 6.157 23.039 1.00 91.50 297 LYS A C 1
ATOM 2293 O O . LYS A 1 297 ? -8.770 5.642 24.129 1.00 91.50 297 LYS A O 1
ATOM 2298 N N . ASN A 1 298 ? -7.414 5.942 22.367 1.00 87.56 298 ASN A N 1
ATOM 2299 C CA . ASN A 1 298 ? -6.381 4.979 22.761 1.00 87.56 298 ASN A CA 1
ATOM 2300 C C . ASN A 1 298 ? -5.092 5.658 23.258 1.00 87.56 298 ASN A C 1
ATOM 2302 O O . ASN A 1 298 ? -3.992 5.226 22.933 1.00 87.56 298 ASN A O 1
ATOM 2306 N N . GLY A 1 299 ? -5.222 6.715 24.066 1.00 82.56 299 GLY A N 1
ATOM 2307 C CA . GLY A 1 299 ? -4.076 7.378 24.705 1.00 82.56 299 GLY A CA 1
ATOM 2308 C C . GLY A 1 299 ? -3.534 8.596 23.956 1.00 82.56 299 GLY A C 1
ATOM 2309 O O . GLY A 1 299 ? -2.409 9.010 24.216 1.00 82.56 299 GLY A O 1
ATOM 2310 N N . GLY A 1 300 ? -4.319 9.184 23.045 1.00 83.88 300 GLY A N 1
ATOM 2311 C CA . GLY A 1 300 ? -3.926 10.408 22.338 1.00 83.88 300 GLY A CA 1
ATOM 2312 C C . GLY A 1 300 ? -2.774 10.190 21.358 1.00 83.88 300 GLY A C 1
ATOM 2313 O O . GLY A 1 300 ? -1.903 11.047 21.225 1.00 83.88 300 GLY A O 1
ATOM 2314 N N . ILE A 1 301 ? -2.757 9.031 20.697 1.00 89.06 301 ILE A N 1
ATOM 2315 C CA . ILE A 1 301 ? -1.703 8.641 19.756 1.00 89.06 301 ILE A CA 1
ATOM 2316 C C . ILE A 1 301 ? -1.649 9.652 18.605 1.00 89.06 301 ILE A C 1
ATOM 2318 O O . ILE A 1 301 ? -2.679 10.037 18.050 1.00 89.06 301 ILE A O 1
ATOM 2322 N N . LYS A 1 302 ? -0.449 10.082 18.207 1.00 89.62 302 LYS A N 1
ATOM 2323 C CA . LYS A 1 302 ? -0.303 10.951 17.036 1.00 89.62 302 LYS A CA 1
ATOM 2324 C C . LYS A 1 302 ? -0.524 10.122 15.771 1.00 89.62 302 LYS A C 1
ATOM 2326 O O . LYS A 1 302 ? 0.108 9.086 15.608 1.00 89.62 302 LYS A O 1
ATOM 2331 N N . CYS A 1 303 ? -1.367 10.584 14.852 1.00 92.00 303 CYS A N 1
ATOM 2332 C CA . CYS A 1 303 ? -1.509 9.975 13.529 1.00 92.00 303 CYS A CA 1
ATOM 2333 C C . CYS A 1 303 ? -1.118 10.972 12.437 1.00 92.00 303 CYS A C 1
ATOM 2335 O O . CYS A 1 303 ? -1.696 12.058 12.336 1.00 92.00 303 CYS A O 1
ATOM 2337 N N . ILE A 1 304 ? -0.138 10.598 11.616 1.00 90.88 304 ILE A N 1
ATOM 2338 C CA . ILE A 1 304 ? 0.340 11.390 10.479 1.00 90.88 304 ILE A CA 1
ATOM 2339 C C . ILE A 1 304 ? 0.061 10.662 9.166 1.00 90.88 304 ILE A C 1
ATOM 2341 O O . ILE A 1 304 ? -0.005 9.435 9.134 1.00 90.88 304 ILE A O 1
ATOM 2345 N N . ARG A 1 305 ? -0.065 11.425 8.078 1.00 88.06 305 ARG A N 1
ATOM 2346 C CA . ARG A 1 305 ? 0.005 10.900 6.711 1.00 88.06 305 ARG A CA 1
ATOM 2347 C C . ARG A 1 305 ? 1.388 11.177 6.141 1.00 88.06 305 ARG A C 1
ATOM 2349 O O . ARG A 1 305 ? 1.977 12.218 6.430 1.00 88.06 305 ARG A O 1
ATOM 2356 N N . SER A 1 306 ? 1.891 10.262 5.326 1.00 74.19 306 SER A N 1
ATOM 2357 C CA . SER A 1 306 ? 3.060 10.547 4.494 1.00 74.19 306 SER A CA 1
ATOM 2358 C C . SER A 1 306 ? 2.667 11.521 3.375 1.00 74.19 306 SER A C 1
ATOM 2360 O O . SER A 1 306 ? 1.634 11.336 2.744 1.00 74.19 306 SER A O 1
ATOM 2362 N N . GLU A 1 307 ? 3.491 12.539 3.115 1.00 63.22 307 GLU A N 1
ATOM 2363 C CA . GLU A 1 307 ? 3.276 13.534 2.042 1.00 63.22 307 GLU A CA 1
ATOM 2364 C C . GLU A 1 307 ? 3.519 12.973 0.625 1.00 63.22 307 GLU A C 1
ATOM 2366 O O . GLU A 1 307 ? 3.421 13.703 -0.357 1.00 63.22 307 GLU A O 1
ATOM 2371 N N . PHE A 1 308 ? 3.900 11.700 0.513 1.00 57.72 308 PHE A N 1
ATOM 2372 C CA . PHE A 1 308 ? 4.318 11.075 -0.743 1.00 57.72 308 PHE A CA 1
ATOM 2373 C C . PHE A 1 308 ? 3.202 10.294 -1.461 1.00 57.72 308 PHE A C 1
ATOM 2375 O O . PHE A 1 308 ? 3.507 9.585 -2.420 1.00 57.72 308 PHE A O 1
ATOM 2382 N N . TRP A 1 309 ? 1.946 10.407 -1.012 1.00 48.06 309 TRP A N 1
ATOM 2383 C CA . TRP A 1 309 ? 0.797 9.656 -1.535 1.00 48.06 309 TRP A CA 1
ATOM 2384 C C . TRP A 1 309 ? -0.410 10.549 -1.797 1.00 48.06 309 TRP A C 1
ATOM 2386 O O . TRP A 1 309 ? -0.669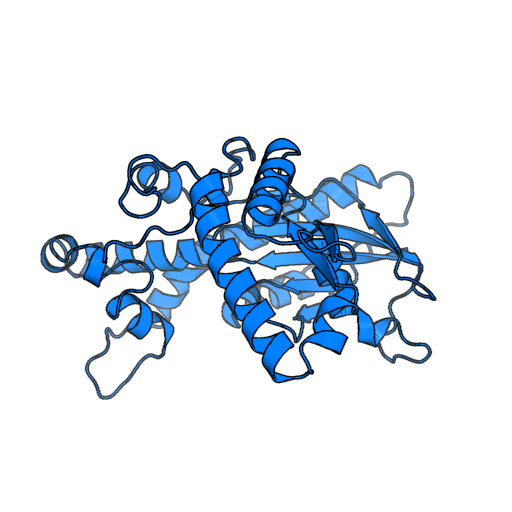 11.439 -0.954 1.00 48.06 309 TRP A O 1
#

Radius of gyration: 21.53 Å; Cα contacts (8 Å, |Δi|>4): 434; chains: 1; bounding box: 60×39×57 Å